Protein AF-F0ZVP1-F1 (afdb_monomer)

Mean predicted aligned error: 9.15 Å

Structure (mmCIF, N/CA/C/O backbone):
data_AF-F0ZVP1-F1
#
_entry.id   AF-F0ZVP1-F1
#
loop_
_atom_site.group_PDB
_atom_site.id
_atom_site.type_symbol
_atom_site.label_atom_id
_atom_site.label_alt_id
_atom_site.label_comp_id
_atom_site.label_asym_id
_atom_site.label_entity_id
_atom_site.label_seq_id
_atom_site.pdbx_PDB_ins_code
_atom_site.Cartn_x
_atom_site.Cartn_y
_atom_site.Cartn_z
_atom_site.occupancy
_atom_site.B_iso_or_equiv
_atom_site.auth_seq_id
_atom_site.auth_comp_id
_atom_site.auth_asym_id
_atom_site.auth_atom_id
_atom_site.pdbx_PDB_model_num
ATOM 1 N N . MET A 1 1 ? -14.075 21.958 1.447 1.00 49.91 1 MET A N 1
ATOM 2 C CA . MET A 1 1 ? -14.418 21.544 2.827 1.00 49.91 1 MET A CA 1
ATOM 3 C C . MET A 1 1 ? -13.101 21.283 3.551 1.00 49.91 1 MET A C 1
ATOM 5 O O . MET A 1 1 ? -12.535 20.220 3.387 1.00 49.91 1 MET A O 1
ATOM 9 N N . ALA A 1 2 ? -12.520 22.279 4.226 1.00 54.97 2 ALA A N 1
ATOM 10 C CA . ALA A 1 2 ? -11.204 22.100 4.849 1.00 54.97 2 ALA A CA 1
ATOM 11 C C . ALA A 1 2 ? -11.241 20.992 5.922 1.00 54.97 2 ALA A C 1
ATOM 13 O O . ALA A 1 2 ? -12.275 20.820 6.566 1.00 54.97 2 ALA A O 1
ATOM 14 N N . LEU A 1 3 ? -10.121 20.284 6.126 1.00 59.69 3 LEU A N 1
ATOM 15 C CA . LEU A 1 3 ? -9.869 19.422 7.292 1.00 59.69 3 LEU A CA 1
ATOM 16 C C . LEU A 1 3 ? -10.127 20.221 8.584 1.00 59.69 3 LEU A C 1
ATOM 18 O O . LEU A 1 3 ? -9.239 20.914 9.078 1.00 59.69 3 LEU A O 1
ATOM 22 N N . ASN A 1 4 ? -11.354 20.175 9.097 1.00 60.16 4 ASN A N 1
ATOM 23 C CA . ASN A 1 4 ? -11.757 20.721 10.388 1.00 60.16 4 ASN A CA 1
ATOM 24 C C . ASN A 1 4 ? -11.774 19.587 11.426 1.00 60.16 4 ASN A C 1
ATOM 26 O O . ASN A 1 4 ? -11.963 18.420 11.078 1.00 60.16 4 ASN A O 1
ATOM 30 N N . SER A 1 5 ? -11.537 19.909 12.704 1.00 57.34 5 SER A N 1
ATOM 31 C CA . SER A 1 5 ? -11.261 18.882 13.724 1.00 57.34 5 SER A CA 1
ATOM 32 C C . SER A 1 5 ? -12.403 17.875 13.901 1.00 57.34 5 SER A C 1
ATOM 34 O O . SER A 1 5 ? -12.143 16.694 14.111 1.00 57.34 5 SER A O 1
ATOM 36 N N . SER A 1 6 ? -13.659 18.295 13.718 1.00 59.84 6 SER A N 1
ATOM 37 C CA . SER A 1 6 ? -14.826 17.411 13.807 1.00 59.84 6 SER A CA 1
ATOM 38 C C . SER A 1 6 ? -14.842 16.320 12.731 1.00 59.84 6 SER A C 1
ATOM 40 O O . SER A 1 6 ? -15.170 15.178 13.040 1.00 59.84 6 SER A O 1
ATOM 42 N N . THR A 1 7 ? -14.436 16.632 11.497 1.00 65.25 7 THR A N 1
ATOM 43 C CA . THR A 1 7 ? -14.365 15.650 10.397 1.00 65.25 7 THR A CA 1
ATOM 44 C C . THR A 1 7 ? -13.166 14.715 10.555 1.00 65.25 7 THR A C 1
ATOM 46 O O . THR A 1 7 ? -13.212 13.571 10.117 1.00 65.25 7 THR A O 1
ATOM 49 N N . ILE A 1 8 ? -12.099 15.167 11.224 1.00 68.12 8 ILE A N 1
ATOM 50 C CA . ILE A 1 8 ? -10.906 14.350 11.475 1.00 68.12 8 ILE A CA 1
ATOM 51 C C . ILE A 1 8 ? -11.208 13.195 12.432 1.00 68.12 8 ILE A C 1
ATOM 53 O O . ILE A 1 8 ? -10.664 12.118 12.236 1.00 68.12 8 ILE A O 1
ATOM 57 N N . HIS A 1 9 ? -12.072 13.359 13.437 1.00 70.31 9 HIS A N 1
ATOM 58 C CA . HIS A 1 9 ? -12.307 12.300 14.429 1.00 70.31 9 HIS A CA 1
ATOM 59 C C . HIS A 1 9 ? -13.056 11.072 13.880 1.00 70.31 9 HIS A C 1
ATOM 61 O O . HIS A 1 9 ? -12.841 9.960 14.368 1.00 70.31 9 HIS A O 1
ATOM 67 N N . SER A 1 10 ? -13.904 11.243 12.863 1.00 78.25 10 SER A N 1
ATOM 68 C CA . SER A 1 10 ? -14.706 10.169 12.252 1.00 78.25 10 SER A CA 1
ATOM 69 C C . SER A 1 10 ? -14.197 9.706 10.882 1.00 78.25 10 SER A C 1
ATOM 71 O O . SER A 1 10 ? -14.858 8.907 10.222 1.00 78.25 10 SER A O 1
ATOM 73 N N . LEU A 1 11 ? -13.043 10.208 10.438 1.00 82.25 11 LEU A N 1
ATOM 74 C CA . LEU A 1 11 ? -12.462 9.870 9.142 1.00 82.25 11 LEU A CA 1
ATOM 75 C C . LEU A 1 11 ? -11.989 8.409 9.111 1.00 82.25 11 LEU A C 1
ATOM 77 O O . LEU A 1 11 ? -11.046 8.056 9.816 1.00 82.25 11 LEU A O 1
ATOM 81 N N . GLU A 1 12 ? -12.593 7.584 8.253 1.00 87.19 12 GLU A N 1
ATOM 82 C CA . GLU A 1 12 ? -12.237 6.164 8.121 1.00 87.19 12 GLU A CA 1
ATOM 83 C C . GLU A 1 12 ? -11.297 5.875 6.941 1.00 87.19 12 GLU A C 1
ATOM 85 O O . GLU A 1 12 ? -10.474 4.956 7.012 1.00 87.19 12 GLU A O 1
ATOM 90 N N . SER A 1 13 ? -11.393 6.661 5.865 1.00 87.88 13 SER A N 1
ATOM 91 C CA . SER A 1 13 ? -10.592 6.502 4.645 1.00 87.88 13 SER A CA 1
ATOM 92 C C . SER A 1 13 ? -10.107 7.855 4.137 1.00 87.88 13 SER A C 1
ATOM 94 O O . SER A 1 13 ? -10.874 8.818 4.083 1.00 87.88 13 SER A O 1
ATOM 96 N N . LEU A 1 14 ? -8.837 7.918 3.742 1.00 88.81 14 LEU A N 1
ATOM 97 C CA . LEU A 1 14 ? -8.219 9.087 3.131 1.00 88.81 14 LEU A CA 1
ATOM 98 C C . LEU A 1 14 ? -7.426 8.666 1.894 1.00 88.81 14 LEU A C 1
ATOM 100 O O . LEU A 1 14 ? -6.510 7.847 1.993 1.00 88.81 14 LEU A O 1
ATOM 104 N N . THR A 1 15 ? -7.751 9.250 0.743 1.00 89.19 15 THR A N 1
ATOM 105 C CA . THR A 1 15 ? -6.943 9.114 -0.476 1.00 89.19 15 THR A CA 1
ATOM 106 C C . THR A 1 15 ? -6.355 10.474 -0.834 1.00 89.19 15 THR A C 1
ATOM 108 O O . THR A 1 15 ? -7.081 11.464 -0.892 1.00 89.19 15 THR A O 1
ATOM 111 N N . VAL A 1 16 ? -5.056 10.530 -1.109 1.00 88.44 16 VAL A N 1
ATOM 112 C CA . VAL A 1 16 ? -4.358 11.723 -1.597 1.00 88.44 16 VAL A CA 1
ATOM 113 C C . VAL A 1 16 ? -3.834 11.425 -2.992 1.00 88.44 16 VAL A C 1
ATOM 115 O O . VAL A 1 16 ? -3.114 10.445 -3.184 1.00 88.44 16 VAL A O 1
ATOM 118 N N . ARG A 1 17 ? -4.223 12.248 -3.965 1.00 87.62 17 ARG A N 1
ATOM 119 C CA . ARG A 1 17 ? -3.767 12.156 -5.353 1.00 87.62 17 ARG A CA 1
ATOM 120 C C . ARG A 1 17 ? -2.920 13.369 -5.687 1.00 87.62 17 ARG A C 1
ATOM 122 O O . ARG A 1 17 ? -3.411 14.490 -5.606 1.00 87.62 17 ARG A O 1
ATOM 129 N N . PHE A 1 18 ? -1.671 13.131 -6.047 1.00 84.06 18 PHE A N 1
ATOM 130 C CA . PHE A 1 18 ? -0.711 14.167 -6.407 1.00 84.06 18 PHE A CA 1
ATOM 131 C C . PHE A 1 18 ? -0.754 14.432 -7.912 1.00 84.06 18 PHE A C 1
ATOM 133 O O . PHE A 1 18 ? -0.446 13.533 -8.695 1.00 84.06 18 PHE A O 1
ATOM 140 N N . GLY A 1 19 ? -1.180 15.633 -8.294 1.00 81.75 19 GLY A N 1
ATOM 141 C CA . GLY A 1 19 ? -1.174 16.128 -9.667 1.00 81.75 19 GLY A CA 1
ATOM 142 C C . GLY A 1 19 ? 0.097 16.907 -10.009 1.00 81.75 19 GLY A C 1
ATOM 143 O O . GLY A 1 19 ? 1.088 16.846 -9.277 1.00 81.75 19 GLY A O 1
ATOM 144 N N . TYR A 1 20 ? 0.069 17.621 -11.134 1.00 77.56 20 TYR A N 1
ATOM 145 C CA . TYR A 1 20 ? 1.207 18.412 -11.619 1.00 77.56 20 TYR A CA 1
ATOM 146 C C . TYR A 1 20 ? 1.412 19.720 -10.847 1.00 77.56 20 TYR A C 1
ATOM 148 O O . TYR A 1 20 ? 2.540 20.062 -10.497 1.00 77.56 20 TYR A O 1
ATOM 156 N N . ASP A 1 21 ? 0.332 20.443 -10.561 1.00 80.75 21 ASP A N 1
ATOM 157 C CA . ASP A 1 21 ? 0.336 21.754 -9.896 1.00 80.75 21 ASP A CA 1
ATOM 158 C C . ASP A 1 21 ? -0.412 21.752 -8.550 1.00 80.75 21 ASP A C 1
ATOM 160 O O . ASP A 1 21 ? -0.271 22.674 -7.738 1.00 80.75 21 ASP A O 1
ATOM 164 N N . SER A 1 22 ? -1.173 20.692 -8.288 1.00 85.44 22 SER A N 1
ATOM 165 C CA . SER A 1 22 ? -2.025 20.551 -7.118 1.00 85.44 22 SER A CA 1
ATOM 166 C C . SER A 1 22 ? -2.002 19.126 -6.561 1.00 85.44 22 SER A C 1
ATOM 168 O O . SER A 1 22 ? -1.448 18.188 -7.139 1.00 85.44 22 SER A O 1
ATOM 170 N N . PHE A 1 23 ? -2.635 18.936 -5.410 1.00 86.25 23 PHE A N 1
ATOM 171 C CA . PHE A 1 23 ? -3.020 17.621 -4.931 1.00 86.25 23 PHE A CA 1
ATOM 172 C C . PHE A 1 23 ? -4.473 17.623 -4.464 1.00 86.25 23 PHE A C 1
ATOM 174 O O . PHE A 1 23 ? -4.985 18.589 -3.892 1.00 86.25 23 PHE A O 1
ATOM 181 N N . ARG A 1 24 ? -5.153 16.501 -4.696 1.00 87.75 24 ARG A N 1
ATOM 182 C CA . ARG A 1 24 ? -6.559 16.290 -4.350 1.00 87.75 24 ARG A CA 1
ATOM 183 C C . ARG A 1 24 ? -6.664 15.317 -3.190 1.00 87.75 24 ARG A C 1
ATOM 185 O O . ARG A 1 24 ? -6.063 14.244 -3.200 1.00 87.75 24 ARG A O 1
ATOM 192 N N . VAL A 1 25 ? -7.455 15.683 -2.192 1.00 87.38 25 VAL A N 1
ATOM 193 C CA . VAL A 1 25 ? -7.682 14.894 -0.981 1.00 87.38 25 VAL A CA 1
ATOM 194 C C . VAL A 1 25 ? -9.131 14.447 -0.946 1.00 87.38 25 VAL A C 1
ATOM 196 O O . VAL A 1 25 ? -10.035 15.280 -0.923 1.00 87.38 25 VAL A O 1
ATOM 199 N N . TYR A 1 26 ? -9.343 13.138 -0.908 1.00 86.94 26 TYR A N 1
ATOM 200 C CA . TYR A 1 26 ? -10.648 12.493 -0.899 1.00 86.94 26 TYR A CA 1
ATOM 201 C C . TYR A 1 26 ? -10.916 11.907 0.488 1.00 86.94 26 TYR A C 1
ATOM 203 O O . TYR A 1 26 ? -10.125 11.106 0.993 1.00 86.94 26 TYR A O 1
ATOM 211 N N . PHE A 1 27 ? -12.032 12.302 1.101 1.00 83.88 27 PHE A N 1
ATOM 212 C CA . PHE A 1 27 ? -12.429 11.874 2.446 1.00 83.88 27 PHE A CA 1
ATOM 213 C C . PHE A 1 27 ? -13.505 10.798 2.385 1.00 83.88 27 PHE A C 1
ATOM 215 O O . PHE A 1 27 ? -14.464 10.945 1.628 1.00 83.88 27 PHE A O 1
ATOM 222 N N . ASN A 1 28 ? -13.370 9.763 3.222 1.00 78.56 28 ASN A N 1
ATOM 223 C CA . ASN A 1 28 ? -14.255 8.593 3.239 1.00 78.56 28 ASN A CA 1
ATOM 224 C C . ASN A 1 28 ? -14.479 8.045 1.825 1.00 78.56 28 ASN A C 1
ATOM 226 O O . ASN A 1 28 ? -15.591 7.737 1.406 1.00 78.56 28 ASN A O 1
ATOM 230 N N . ASP A 1 29 ? -13.384 8.018 1.067 1.00 66.00 29 ASP A N 1
ATOM 231 C CA . ASP A 1 29 ? -13.363 7.505 -0.286 1.00 66.00 29 ASP A CA 1
ATOM 232 C C . ASP A 1 29 ? -13.480 5.981 -0.220 1.00 66.00 29 ASP A C 1
ATOM 234 O O . ASP A 1 29 ? -12.511 5.277 0.092 1.00 66.00 29 ASP A O 1
ATOM 238 N N . ASP A 1 30 ? -14.704 5.517 -0.467 1.00 54.66 30 ASP A N 1
ATOM 239 C CA . ASP A 1 30 ? -15.107 4.118 -0.594 1.00 54.66 30 ASP A CA 1
ATOM 240 C C . ASP A 1 30 ? -14.904 3.604 -2.028 1.00 54.66 30 ASP A C 1
ATOM 242 O O . ASP A 1 30 ? -15.623 2.704 -2.457 1.00 54.66 30 ASP A O 1
ATOM 246 N N . SER A 1 31 ? -13.949 4.138 -2.804 1.00 53.16 31 SER A N 1
ATOM 247 C CA . SER A 1 31 ? -13.642 3.681 -4.178 1.00 53.16 31 SER A CA 1
ATOM 248 C C . SER A 1 31 ? -13.131 2.226 -4.296 1.00 53.16 31 SER A C 1
ATOM 250 O O . SER A 1 31 ? -12.499 1.866 -5.277 1.00 53.16 31 SER A O 1
ATOM 252 N N . ASN A 1 32 ? -13.484 1.370 -3.333 1.00 43.97 32 ASN A N 1
ATOM 253 C CA . ASN A 1 32 ? -13.597 -0.083 -3.438 1.00 43.97 32 ASN A CA 1
ATOM 254 C C . ASN A 1 32 ? -15.082 -0.534 -3.388 1.00 43.97 32 ASN A C 1
ATOM 256 O O . ASN A 1 32 ? -15.426 -1.459 -2.647 1.00 43.97 32 ASN A O 1
ATOM 260 N N . ARG A 1 33 ? -15.997 0.101 -4.137 1.00 37.38 33 ARG A N 1
ATOM 261 C CA . ARG A 1 33 ? -17.320 -0.501 -4.386 1.00 37.38 33 ARG A CA 1
ATOM 262 C C . ARG A 1 33 ? -17.141 -1.646 -5.388 1.00 37.38 33 ARG A C 1
ATOM 264 O O . ARG A 1 33 ? -17.089 -1.382 -6.571 1.00 37.38 33 ARG A O 1
ATOM 271 N N . ASN A 1 34 ? -17.051 -2.873 -4.866 1.00 34.44 34 ASN A N 1
ATOM 272 C CA . ASN A 1 34 ? -17.235 -4.172 -5.531 1.00 34.44 34 ASN A CA 1
ATOM 273 C C . ASN A 1 34 ? -16.783 -4.286 -7.003 1.00 34.44 34 ASN A C 1
ATOM 275 O O . ASN A 1 34 ? -17.481 -3.845 -7.910 1.00 34.44 34 ASN A O 1
ATOM 279 N N . ASP A 1 35 ? -15.709 -5.049 -7.212 1.00 42.66 35 ASP A N 1
ATOM 280 C CA . ASP A 1 35 ? -15.062 -5.404 -8.488 1.00 42.66 35 ASP A CA 1
ATOM 281 C C . ASP A 1 35 ? -15.929 -6.221 -9.492 1.00 42.66 35 ASP A C 1
ATOM 283 O O . ASP A 1 35 ? -15.395 -7.036 -10.234 1.00 42.66 35 ASP A O 1
ATOM 287 N N . ASN A 1 36 ? -17.258 -6.050 -9.539 1.00 34.22 36 ASN A N 1
ATOM 288 C CA . ASN A 1 36 ? -18.151 -6.803 -10.439 1.00 34.22 36 ASN A CA 1
ATOM 289 C C . ASN A 1 36 ? -19.172 -5.958 -11.235 1.00 34.22 36 ASN A C 1
ATOM 291 O O . ASN A 1 36 ? -19.927 -6.542 -12.009 1.00 34.22 36 ASN A O 1
ATOM 295 N N . GLU A 1 37 ? -19.223 -4.624 -11.107 1.00 32.12 37 GLU A N 1
ATOM 296 C CA . GLU A 1 37 ? -20.219 -3.800 -11.837 1.00 32.12 37 GLU A CA 1
ATOM 297 C C . GLU A 1 37 ? -19.662 -2.556 -12.562 1.00 32.12 37 GLU A C 1
ATOM 299 O O . GLU A 1 37 ? -20.420 -1.657 -12.923 1.00 32.12 37 GLU A O 1
ATOM 304 N N . ASP A 1 38 ? -18.367 -2.502 -12.880 1.00 37.25 38 ASP A N 1
ATOM 305 C CA . ASP A 1 38 ? -17.787 -1.371 -13.623 1.00 37.25 38 ASP A CA 1
ATOM 306 C C . ASP A 1 38 ? -17.760 -1.605 -15.145 1.00 37.25 38 ASP A C 1
ATOM 308 O O . ASP A 1 38 ? -16.718 -1.700 -15.789 1.00 37.25 38 ASP A O 1
ATOM 312 N N . HIS A 1 39 ? -18.952 -1.629 -15.749 1.00 35.72 39 HIS A N 1
ATOM 313 C CA . HIS A 1 39 ? -19.139 -1.350 -17.183 1.00 35.72 39 HIS A CA 1
ATOM 314 C C . HIS A 1 39 ? -19.780 0.020 -17.449 1.00 35.72 39 HIS A C 1
ATOM 316 O O . HIS A 1 39 ? -20.316 0.264 -18.529 1.00 35.72 39 HIS A O 1
ATOM 322 N N . GLN A 1 40 ? -19.693 0.956 -16.501 1.00 30.28 40 GLN A N 1
ATOM 323 C CA . GLN A 1 40 ? -20.050 2.356 -16.742 1.00 30.28 40 GLN A CA 1
ATOM 324 C C . GLN A 1 40 ? -18.992 3.297 -16.171 1.00 30.28 40 GLN A C 1
ATOM 326 O O . GLN A 1 40 ? -19.190 3.984 -15.168 1.00 30.28 40 GLN A O 1
ATOM 331 N N . LEU A 1 41 ? -17.872 3.372 -16.887 1.00 36.41 41 LEU A N 1
ATOM 332 C CA . LEU A 1 41 ? -16.872 4.429 -16.782 1.00 36.41 41 LEU A CA 1
ATOM 333 C C . LEU A 1 41 ? -17.484 5.768 -17.244 1.00 36.41 41 LEU A C 1
ATOM 335 O O . LEU A 1 41 ? -17.116 6.270 -18.294 1.00 36.41 41 LEU A O 1
ATOM 339 N N . ASN A 1 42 ? -18.507 6.286 -16.550 1.00 31.44 42 ASN A N 1
ATOM 340 C CA . ASN A 1 42 ? -19.063 7.628 -16.784 1.00 31.44 42 ASN A CA 1
ATOM 341 C C . ASN A 1 42 ? -19.966 8.192 -15.667 1.00 31.44 42 ASN A C 1
ATOM 343 O O . ASN A 1 42 ? -20.489 9.289 -15.838 1.00 31.44 42 ASN A O 1
ATOM 347 N N . GLN A 1 43 ? -20.157 7.529 -14.515 1.00 34.31 43 GLN A N 1
ATOM 348 C CA . GLN A 1 43 ? -20.951 8.113 -13.411 1.00 34.31 43 GLN A CA 1
ATOM 349 C C . GLN A 1 43 ? -20.402 7.828 -12.002 1.00 34.31 43 GLN A C 1
ATOM 351 O O . GLN A 1 43 ? -21.160 7.562 -11.065 1.00 34.31 43 GLN A O 1
ATOM 356 N N . LEU A 1 44 ? -19.086 7.956 -11.801 1.00 40.75 44 LEU A N 1
ATOM 357 C CA . LEU A 1 44 ? -18.557 8.144 -10.446 1.00 40.75 44 LEU A CA 1
ATOM 358 C C . LEU A 1 44 ? -19.152 9.444 -9.883 1.00 40.75 44 LEU A C 1
ATOM 360 O O . LEU A 1 44 ? -18.769 10.541 -10.290 1.00 40.75 44 LEU A O 1
ATOM 364 N N . LYS A 1 45 ? -20.121 9.321 -8.960 1.00 41.09 45 LYS A N 1
ATOM 365 C CA . LYS A 1 45 ? -20.584 10.438 -8.119 1.00 41.09 45 LYS A CA 1
ATOM 366 C C . LYS A 1 45 ? -19.345 11.203 -7.649 1.00 41.09 45 LYS A C 1
ATOM 368 O O . LYS A 1 45 ? -18.428 10.537 -7.168 1.00 41.09 45 LYS A O 1
ATOM 373 N N . PRO A 1 46 ? -19.302 12.545 -7.753 1.00 43.84 46 PRO A N 1
ATOM 374 C CA . PRO A 1 46 ? -18.118 13.299 -7.380 1.00 43.84 46 PRO A CA 1
ATOM 375 C C . PRO A 1 46 ? -17.833 13.013 -5.910 1.00 43.84 46 PRO A C 1
ATOM 377 O O . PRO A 1 46 ? -18.558 13.461 -5.015 1.00 43.84 46 PRO A O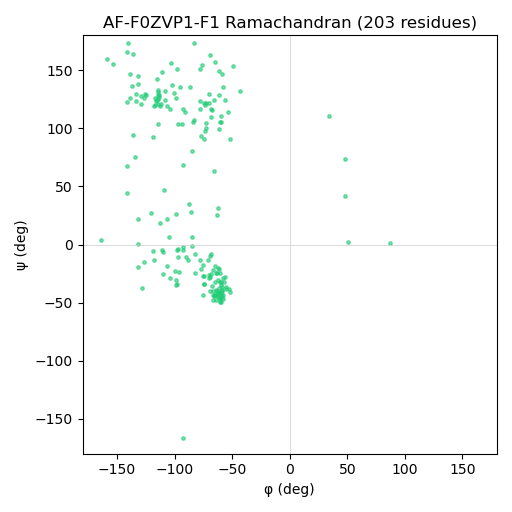 1
ATOM 380 N N . SER A 1 47 ? -16.809 12.203 -5.658 1.00 55.31 47 SER A N 1
ATOM 381 C CA . SER A 1 47 ? -16.258 12.047 -4.328 1.00 55.31 47 SER A CA 1
ATOM 382 C C . SER A 1 47 ? -15.881 13.456 -3.884 1.00 55.31 47 SER A C 1
ATOM 384 O O . SER A 1 47 ? -15.222 14.188 -4.620 1.00 55.31 47 SER A O 1
ATOM 386 N N . LYS A 1 48 ? -16.404 13.904 -2.734 1.00 72.69 48 LYS A N 1
ATOM 387 C CA . LYS A 1 48 ? -16.106 15.244 -2.218 1.00 72.69 48 LYS A CA 1
ATOM 388 C C . LYS A 1 48 ? -14.605 15.309 -1.963 1.00 72.69 48 LYS A C 1
ATOM 390 O O . LYS A 1 48 ? -14.136 14.810 -0.940 1.00 72.69 48 LYS A O 1
ATOM 395 N N . TYR A 1 49 ? -13.871 15.904 -2.893 1.00 78.50 49 TYR A N 1
ATOM 396 C CA . TYR A 1 49 ? -12.452 16.151 -2.739 1.00 78.50 49 TYR A CA 1
ATOM 397 C C . TYR A 1 49 ? -12.197 17.614 -2.413 1.00 78.50 49 TYR A C 1
ATOM 399 O O . TYR A 1 49 ? -13.017 18.498 -2.670 1.00 78.50 49 TYR A O 1
ATOM 407 N N . CYS A 1 50 ? -11.059 17.854 -1.782 1.00 83.62 50 CYS A N 1
ATOM 408 C CA . CYS A 1 50 ? -10.495 19.184 -1.651 1.00 83.62 50 CYS A CA 1
ATOM 409 C C . CYS A 1 50 ? -9.210 19.231 -2.453 1.00 83.62 50 CYS A C 1
ATOM 411 O O . CYS A 1 50 ? -8.365 18.349 -2.317 1.00 83.62 50 CYS A O 1
ATOM 413 N N . GLU A 1 51 ? -9.103 20.239 -3.301 1.00 86.62 51 GLU A N 1
ATOM 414 C CA . GLU A 1 51 ? -7.911 20.513 -4.084 1.00 86.62 51 GLU A CA 1
ATOM 415 C C . GLU A 1 51 ? -7.065 21.546 -3.352 1.00 86.62 51 GLU A C 1
ATOM 417 O O . GLU A 1 51 ? -7.585 22.514 -2.789 1.00 86.62 51 GLU A O 1
ATOM 422 N N . TYR A 1 52 ? -5.768 21.285 -3.313 1.00 83.81 52 TYR A N 1
ATOM 423 C CA . TYR A 1 52 ? -4.780 22.082 -2.614 1.00 83.81 52 TYR A CA 1
ATOM 424 C C . TYR A 1 52 ? -3.615 22.344 -3.555 1.00 83.81 52 TYR A C 1
ATOM 426 O O . TYR A 1 52 ? -3.162 21.435 -4.243 1.00 83.81 52 TYR A O 1
ATOM 434 N N . ASP A 1 53 ? -3.094 23.564 -3.547 1.00 86.25 53 ASP A N 1
ATOM 435 C CA . ASP A 1 53 ? -1.802 23.844 -4.164 1.00 86.25 53 ASP A CA 1
ATOM 436 C C . ASP A 1 53 ? -0.656 23.196 -3.361 1.00 86.25 53 ASP A C 1
ATOM 438 O O . ASP A 1 53 ? -0.790 22.862 -2.177 1.00 86.25 53 ASP A O 1
ATOM 442 N N . PHE A 1 54 ? 0.517 23.063 -3.978 1.00 82.69 54 PHE A N 1
ATOM 443 C CA . PHE A 1 54 ? 1.697 22.533 -3.291 1.00 82.69 54 PHE A CA 1
ATOM 444 C C . PHE A 1 54 ? 2.215 23.404 -2.141 1.00 82.69 54 PHE A C 1
ATOM 446 O O . PHE A 1 54 ? 2.904 22.887 -1.258 1.00 82.69 54 PHE A O 1
ATOM 453 N N . SER A 1 55 ? 1.849 24.688 -2.071 1.00 80.62 55 SER A N 1
ATOM 454 C CA . SER A 1 55 ? 2.198 25.534 -0.920 1.00 80.62 55 SER A CA 1
ATOM 455 C C . SER A 1 55 ? 1.555 25.015 0.377 1.00 80.62 55 SER A C 1
ATOM 457 O O . SER A 1 55 ? 2.092 25.206 1.470 1.00 80.62 55 SER A O 1
ATOM 459 N N . LYS A 1 56 ? 0.449 24.268 0.261 1.00 81.75 56 LYS A N 1
ATOM 460 C CA . LYS A 1 56 ? -0.240 23.596 1.369 1.00 81.75 56 LYS A CA 1
ATOM 461 C C . LYS A 1 56 ? 0.320 22.224 1.738 1.00 81.75 56 LYS A C 1
ATOM 463 O O . LYS A 1 56 ? -0.156 21.639 2.712 1.00 81.75 56 LYS A O 1
ATOM 468 N N . LEU A 1 57 ? 1.340 21.713 1.045 1.00 77.06 57 LEU A N 1
ATOM 469 C CA . LEU A 1 57 ? 1.864 20.364 1.281 1.00 77.06 57 LEU A CA 1
ATOM 470 C C . LEU A 1 57 ? 2.461 20.189 2.685 1.00 77.06 57 LEU A C 1
ATOM 472 O O . LEU A 1 57 ? 2.242 19.160 3.323 1.00 77.06 57 LEU A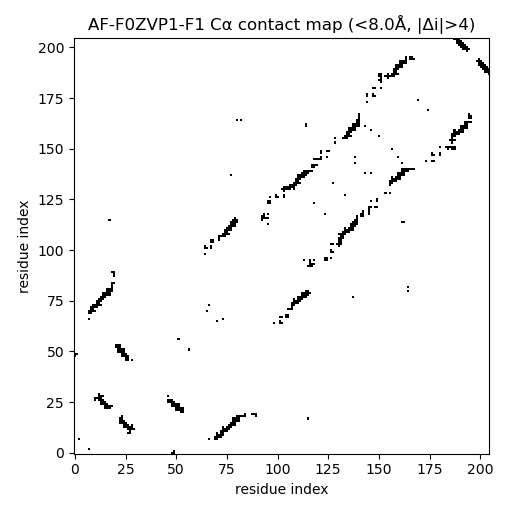 O 1
ATOM 476 N N . VAL A 1 58 ? 3.180 21.193 3.194 1.00 72.88 58 VAL A N 1
ATOM 477 C CA . VAL A 1 58 ? 3.764 21.148 4.547 1.00 72.88 58 VAL A CA 1
ATOM 478 C C . VAL A 1 58 ? 2.661 21.142 5.606 1.00 72.88 58 VAL A C 1
ATOM 480 O O . VAL A 1 58 ? 2.660 20.293 6.496 1.00 72.88 58 VAL A O 1
ATOM 483 N N . GLU A 1 59 ? 1.680 22.041 5.473 1.00 78.50 59 GLU A N 1
ATOM 484 C CA . GLU A 1 59 ? 0.514 22.108 6.363 1.00 78.50 59 GLU A CA 1
ATOM 485 C C . GLU A 1 59 ? -0.255 20.779 6.360 1.00 78.50 59 GLU A C 1
ATOM 487 O O . GLU A 1 59 ? -0.640 20.261 7.409 1.00 78.50 59 GLU A O 1
ATOM 492 N N . PHE A 1 60 ? -0.450 20.202 5.175 1.00 79.81 60 PHE A N 1
ATOM 493 C CA . PHE A 1 60 ? -1.125 18.926 5.007 1.00 79.81 60 PHE A CA 1
ATOM 494 C C . PHE A 1 60 ? -0.330 17.771 5.618 1.00 79.81 60 PHE A C 1
ATOM 496 O O . PHE A 1 60 ? -0.904 16.961 6.341 1.00 79.81 60 PHE A O 1
ATOM 503 N N . SER A 1 61 ? 0.987 17.732 5.411 1.00 72.50 61 SER A N 1
ATOM 504 C CA . SER A 1 61 ? 1.866 16.707 5.981 1.00 72.50 61 SER A CA 1
ATOM 505 C C . SER A 1 61 ? 1.768 16.690 7.503 1.00 72.50 61 SER A C 1
ATOM 507 O O . SER A 1 61 ? 1.514 15.637 8.071 1.00 72.50 61 SER A O 1
ATOM 509 N N . ILE A 1 62 ? 1.835 17.856 8.156 1.00 73.25 62 ILE A N 1
ATOM 510 C CA . ILE A 1 62 ? 1.667 17.985 9.615 1.00 73.25 62 ILE A CA 1
ATOM 511 C C . ILE A 1 62 ? 0.292 17.461 10.069 1.00 73.25 62 ILE A C 1
ATOM 513 O O . ILE A 1 62 ? 0.176 16.784 11.097 1.00 73.25 62 ILE A O 1
ATOM 517 N N . LYS A 1 63 ? -0.768 17.736 9.298 1.00 79.12 63 LYS A N 1
ATOM 518 C CA . LYS A 1 63 ? -2.109 17.211 9.597 1.00 79.12 63 LYS A CA 1
ATOM 519 C C . LYS A 1 63 ? -2.152 15.690 9.476 1.00 79.12 63 LYS A C 1
ATOM 521 O O . LYS A 1 63 ? -2.679 15.054 10.379 1.00 79.12 63 LYS A O 1
ATOM 526 N N . ILE A 1 64 ? -1.552 15.105 8.439 1.00 76.44 64 ILE A N 1
ATOM 527 C CA . ILE A 1 64 ? -1.430 13.646 8.296 1.00 76.44 64 ILE A CA 1
ATOM 528 C C . ILE A 1 64 ? -0.647 13.043 9.463 1.00 76.44 64 ILE A C 1
ATOM 530 O O . ILE A 1 64 ? -1.101 12.067 10.054 1.00 76.44 64 ILE A O 1
ATOM 534 N N . SER A 1 65 ? 0.480 13.645 9.848 1.00 68.50 65 SER A N 1
ATOM 535 C CA . SER A 1 65 ? 1.299 13.169 10.967 1.00 68.50 65 SER A CA 1
ATOM 536 C C . SER A 1 65 ? 0.533 13.154 12.287 1.00 68.50 65 SER A C 1
ATOM 538 O O . SER A 1 65 ? 0.750 12.275 13.112 1.00 68.50 65 SER A O 1
ATOM 540 N N . SER A 1 66 ? -0.373 14.113 12.492 1.00 73.88 66 SER A N 1
ATOM 541 C CA . SER A 1 66 ? -1.217 14.165 13.691 1.00 73.88 66 SER A CA 1
ATOM 542 C C . SER A 1 66 ? -2.458 13.266 13.614 1.00 73.88 66 SER A C 1
ATOM 544 O O . SER A 1 66 ? -3.115 13.052 14.633 1.00 73.88 66 SER A O 1
ATOM 546 N N . LEU A 1 67 ? -2.768 12.658 12.458 1.00 73.31 67 LEU A N 1
ATOM 547 C CA . LEU A 1 67 ? -3.856 11.677 12.375 1.00 73.31 67 LEU A CA 1
ATOM 548 C C . LEU A 1 67 ? -3.589 10.470 13.270 1.00 73.31 67 LEU A C 1
ATOM 550 O O . LEU A 1 67 ? -4.522 9.982 13.892 1.00 73.31 67 LEU A O 1
ATOM 554 N N . SER A 1 68 ? -2.343 10.007 13.390 1.00 66.19 68 SER A N 1
ATOM 555 C CA . SER A 1 68 ? -2.029 8.849 14.236 1.00 66.19 68 SER A CA 1
ATOM 556 C C . SER A 1 68 ? -2.298 9.090 15.725 1.00 66.19 68 SER A C 1
ATOM 558 O O . SER A 1 68 ? -2.555 8.134 16.452 1.00 66.19 68 SER A O 1
ATOM 560 N N . THR A 1 69 ? -2.289 10.347 16.181 1.00 70.94 69 THR A N 1
ATOM 561 C CA . THR A 1 69 ? -2.518 10.706 17.588 1.00 70.94 69 THR A CA 1
ATOM 562 C C . THR A 1 69 ? -3.957 11.138 17.870 1.00 70.94 69 THR A C 1
ATOM 564 O O . THR A 1 69 ? -4.481 10.863 18.950 1.00 70.94 69 THR A O 1
ATOM 567 N N . ILE A 1 70 ? -4.614 11.797 16.912 1.00 74.56 70 ILE A N 1
ATOM 568 C CA . ILE A 1 70 ? -5.940 12.412 17.100 1.00 74.56 70 ILE A CA 1
ATOM 569 C C . ILE A 1 70 ? -7.066 11.526 16.553 1.00 74.56 70 ILE A C 1
ATOM 571 O O . ILE A 1 70 ? -8.171 11.497 17.107 1.00 74.56 70 ILE A O 1
ATOM 575 N N . ASN A 1 71 ? -6.807 10.807 15.463 1.00 76.12 71 ASN A N 1
ATOM 576 C CA . ASN A 1 71 ? -7.791 9.972 14.798 1.00 76.12 71 ASN A CA 1
ATOM 577 C C . ASN A 1 71 ? -7.613 8.503 15.230 1.00 76.12 71 ASN A C 1
ATOM 579 O O . ASN A 1 71 ? -6.546 7.909 15.110 1.00 76.12 71 ASN A O 1
ATOM 583 N N . LYS A 1 72 ? -8.711 7.916 15.719 1.00 80.31 72 LYS A N 1
ATOM 584 C CA . LYS A 1 72 ? -8.800 6.507 16.140 1.00 80.31 72 LYS A CA 1
ATOM 585 C C . LYS A 1 72 ? -9.725 5.686 15.236 1.00 80.31 72 LYS A C 1
ATOM 587 O O . LYS A 1 72 ? -10.247 4.661 15.662 1.00 80.31 72 LYS A O 1
ATOM 592 N N . SER A 1 73 ? -10.021 6.177 14.038 1.00 85.38 73 SER A N 1
ATOM 593 C CA . SER A 1 73 ? -11.020 5.608 13.123 1.00 85.38 73 SER A CA 1
ATOM 594 C C . SER A 1 73 ? -10.471 5.332 11.721 1.00 85.38 73 SER A C 1
ATOM 596 O O . SER A 1 73 ? -11.076 4.555 10.985 1.00 85.38 73 SER A O 1
ATOM 598 N N . LEU A 1 74 ? -9.310 5.890 11.371 1.00 86.81 74 LEU A N 1
ATOM 599 C CA . LEU A 1 74 ? -8.667 5.789 10.070 1.00 86.81 74 LEU A CA 1
ATOM 600 C C . LEU A 1 74 ? -8.202 4.356 9.862 1.00 86.81 74 LEU A C 1
ATOM 602 O O . LEU A 1 74 ? -7.258 3.880 10.494 1.00 86.81 74 LEU A O 1
ATOM 606 N N . LYS A 1 75 ? -8.882 3.672 8.950 1.00 91.50 75 LYS A N 1
ATOM 607 C CA . LYS A 1 75 ? -8.598 2.296 8.540 1.00 91.50 75 LYS A CA 1
ATOM 608 C C . LYS A 1 75 ? -7.809 2.258 7.239 1.00 91.50 75 LYS A C 1
ATOM 610 O O . LYS A 1 75 ? -7.140 1.256 6.973 1.00 91.50 75 LYS A O 1
ATOM 615 N N . ARG A 1 76 ? -7.881 3.319 6.429 1.00 92.12 76 ARG A N 1
ATOM 616 C CA . ARG A 1 76 ? -7.277 3.378 5.096 1.00 92.12 76 ARG A CA 1
ATOM 617 C C . ARG A 1 76 ? -6.628 4.730 4.823 1.00 92.12 76 ARG A C 1
ATOM 619 O O . ARG A 1 76 ? -7.294 5.757 4.880 1.00 92.12 76 ARG A O 1
ATOM 626 N N . LEU A 1 77 ? -5.353 4.704 4.449 1.00 91.56 77 LEU A N 1
ATOM 627 C CA . LEU A 1 77 ? -4.613 5.856 3.939 1.00 91.56 77 LEU A CA 1
ATOM 628 C C . LEU A 1 77 ? -3.941 5.454 2.633 1.00 91.56 77 LEU A C 1
ATOM 630 O O . LEU A 1 77 ? -3.141 4.527 2.633 1.00 91.56 77 LEU A O 1
ATOM 634 N N . VAL A 1 78 ? -4.243 6.125 1.528 1.00 90.81 78 VAL A N 1
ATOM 635 C CA . VAL A 1 78 ? -3.605 5.8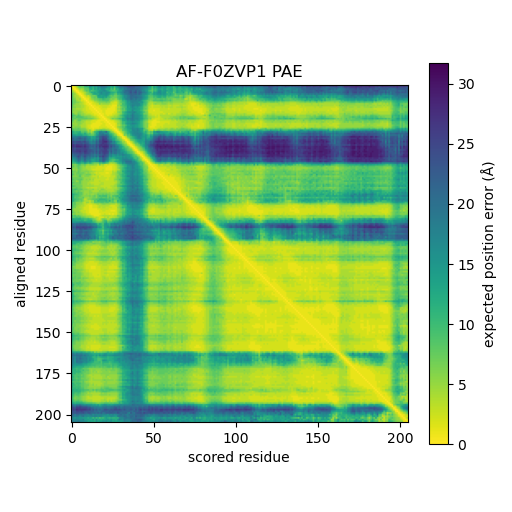38 0.239 1.00 90.81 78 VAL A CA 1
ATOM 636 C C . VAL A 1 78 ? -3.075 7.112 -0.386 1.00 90.81 78 VAL A C 1
ATOM 638 O O . VAL A 1 78 ? -3.810 8.082 -0.538 1.00 90.81 78 VAL A O 1
ATOM 641 N N . ILE A 1 79 ? -1.800 7.091 -0.760 1.00 89.00 79 ILE A N 1
ATOM 642 C CA . ILE A 1 79 ? -1.118 8.192 -1.424 1.00 89.00 79 ILE A CA 1
ATOM 643 C C . ILE A 1 79 ? -0.660 7.715 -2.798 1.00 89.00 79 ILE A C 1
ATOM 645 O O . ILE A 1 79 ? 0.116 6.763 -2.894 1.00 89.00 79 ILE A O 1
ATOM 649 N N . ARG A 1 80 ? -1.159 8.359 -3.855 1.00 85.81 80 ARG A N 1
ATOM 650 C CA . ARG A 1 80 ? -0.937 7.947 -5.248 1.00 85.81 80 ARG A CA 1
ATOM 651 C C . ARG A 1 80 ? -0.747 9.132 -6.184 1.00 85.81 80 ARG A C 1
ATOM 653 O O . ARG A 1 80 ? -1.069 10.267 -5.819 1.00 85.81 80 ARG A O 1
ATOM 660 N N . LYS A 1 81 ? -0.262 8.871 -7.395 1.00 77.75 81 LYS A N 1
ATOM 661 C CA . LYS A 1 81 ? -0.186 9.890 -8.439 1.00 77.75 81 LYS A CA 1
ATOM 662 C C . LYS A 1 81 ? -1.565 10.105 -9.080 1.00 77.75 81 LYS A C 1
ATOM 664 O O . LYS A 1 81 ? -2.418 9.215 -9.089 1.00 77.75 81 LYS A O 1
ATOM 669 N N . CYS A 1 82 ? -1.821 11.311 -9.576 1.00 72.19 82 CYS A N 1
ATOM 670 C CA . CYS A 1 82 ? -2.950 11.593 -10.453 1.00 72.19 82 CYS A CA 1
ATOM 671 C C . CYS A 1 82 ? -2.605 11.112 -11.869 1.00 72.19 82 CYS A C 1
ATOM 673 O O . CYS A 1 82 ? -1.583 11.515 -12.422 1.00 72.19 82 CYS A O 1
ATOM 675 N N . LEU A 1 83 ? -3.440 10.241 -12.440 1.00 63.50 83 LEU A N 1
ATOM 676 C CA . LEU A 1 83 ? -3.239 9.695 -13.789 1.00 63.50 83 LEU A CA 1
ATOM 677 C C . LEU A 1 83 ? -3.615 10.688 -14.897 1.00 63.50 83 LEU A C 1
ATOM 679 O O . LEU A 1 83 ? -3.132 10.554 -16.016 1.00 63.50 83 LEU A O 1
ATOM 683 N N . ASP A 1 84 ? -4.448 11.679 -14.574 1.00 61.28 84 ASP A N 1
ATOM 684 C CA . ASP A 1 84 ? -5.004 12.624 -15.549 1.00 61.28 84 ASP A CA 1
ATOM 685 C C . ASP A 1 84 ? -4.004 13.721 -15.962 1.00 61.28 84 ASP A C 1
ATOM 687 O O . ASP A 1 84 ? -4.219 14.409 -16.958 1.00 61.28 84 ASP A O 1
ATOM 691 N N . ASP A 1 85 ? -2.894 13.874 -15.229 1.00 55.81 85 ASP A N 1
ATOM 692 C CA . ASP A 1 85 ? -1.912 14.927 -15.485 1.00 55.81 85 ASP A CA 1
ATOM 693 C C . ASP A 1 85 ? -0.750 14.395 -16.332 1.00 55.81 85 ASP A C 1
ATOM 695 O O . ASP A 1 85 ? 0.153 13.687 -15.869 1.00 55.81 85 ASP A O 1
ATOM 699 N N . HIS A 1 86 ? -0.779 14.750 -17.616 1.00 47.78 86 HIS A N 1
ATOM 700 C CA . HIS A 1 86 ? 0.297 14.471 -18.554 1.00 47.78 86 HIS A CA 1
ATOM 701 C C . HIS A 1 86 ? 1.614 15.152 -18.136 1.00 47.78 86 HIS A C 1
ATOM 703 O O . HIS A 1 86 ? 1.674 16.361 -17.948 1.00 47.78 86 HIS A O 1
ATOM 709 N N . ILE A 1 87 ? 2.678 14.342 -18.084 1.00 52.75 87 ILE A N 1
ATOM 710 C CA . ILE A 1 87 ? 4.086 14.698 -18.339 1.00 52.75 87 ILE A CA 1
ATOM 711 C C . ILE A 1 87 ? 4.569 15.960 -17.605 1.00 52.75 87 ILE A C 1
ATOM 713 O O . ILE A 1 87 ? 4.844 17.001 -18.193 1.00 52.75 87 ILE A O 1
ATOM 717 N N . GLY A 1 88 ? 4.771 15.816 -16.301 1.00 52.44 88 GLY A N 1
ATOM 718 C CA . GLY A 1 88 ? 5.638 16.690 -15.527 1.00 52.44 88 GLY A CA 1
ATOM 719 C C . GLY A 1 88 ? 6.456 15.876 -14.536 1.00 52.44 88 GLY A C 1
ATOM 720 O O . GLY A 1 88 ? 5.988 14.839 -14.049 1.00 52.44 88 GLY A O 1
ATOM 721 N N . GLU A 1 89 ? 7.688 16.309 -14.265 1.00 54.09 89 GLU A N 1
ATOM 722 C CA . GLU A 1 89 ? 8.479 15.760 -13.165 1.00 54.09 89 GLU A CA 1
ATOM 723 C C . GLU A 1 89 ? 7.702 15.988 -11.866 1.00 54.09 89 GLU A C 1
ATOM 725 O O . GLU A 1 89 ? 7.493 17.119 -11.431 1.00 54.09 89 GLU A O 1
ATOM 730 N N . SER A 1 90 ? 7.206 14.896 -11.282 1.00 55.50 90 SER A N 1
ATOM 731 C CA . SER A 1 90 ? 6.617 14.922 -9.946 1.00 55.50 90 SER A CA 1
ATOM 732 C C . SER A 1 90 ? 7.679 15.432 -8.964 1.00 55.50 90 SER A C 1
ATOM 734 O O . SER A 1 90 ? 8.859 15.124 -9.164 1.00 55.50 90 SER A O 1
ATOM 736 N N . PRO A 1 91 ? 7.306 16.165 -7.898 1.00 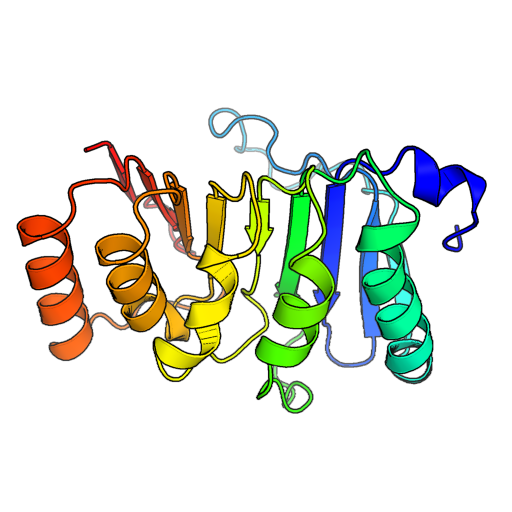56.41 91 PRO A N 1
ATOM 737 C CA . PRO A 1 91 ? 8.247 16.513 -6.832 1.00 56.41 91 PRO A CA 1
ATOM 738 C C . PRO A 1 91 ? 9.024 15.274 -6.345 1.00 56.41 91 PRO A C 1
ATOM 740 O O . PRO A 1 91 ? 8.549 14.152 -6.489 1.00 56.41 91 PRO A O 1
ATOM 743 N N . SER A 1 92 ? 10.238 15.459 -5.812 1.00 55.59 92 SER A N 1
ATOM 744 C CA . SER A 1 92 ? 11.091 14.360 -5.319 1.00 55.59 92 SER A CA 1
ATOM 745 C C . SER A 1 92 ? 10.327 13.494 -4.303 1.00 55.59 92 SER A C 1
ATOM 747 O O . SER A 1 92 ? 9.973 13.942 -3.211 1.00 55.59 92 SER A O 1
ATOM 749 N N . ASN A 1 93 ? 10.080 12.237 -4.681 1.00 62.56 93 ASN A N 1
ATOM 750 C CA . ASN A 1 93 ? 9.272 11.260 -3.941 1.00 62.56 93 ASN A CA 1
ATOM 751 C C . ASN A 1 93 ? 10.137 10.296 -3.111 1.00 62.56 93 ASN A C 1
ATOM 753 O O . ASN A 1 93 ? 9.736 9.167 -2.834 1.00 62.56 93 ASN A O 1
ATOM 757 N N . ASP A 1 94 ? 11.336 10.727 -2.714 1.00 62.03 94 ASP A N 1
ATOM 758 C CA . ASP A 1 94 ? 12.432 9.825 -2.329 1.00 62.03 94 ASP A CA 1
ATOM 759 C C . ASP A 1 94 ? 12.411 9.354 -0.857 1.00 62.03 94 ASP A C 1
ATOM 761 O O . ASP A 1 94 ? 13.390 8.773 -0.388 1.00 62.03 94 ASP A O 1
ATOM 765 N N . ARG A 1 95 ? 11.370 9.654 -0.060 1.00 70.50 95 ARG A N 1
ATOM 766 C CA . ARG A 1 95 ? 11.391 9.385 1.400 1.00 70.50 95 ARG A CA 1
ATOM 767 C C . ARG A 1 95 ? 10.057 8.893 1.984 1.00 70.50 95 ARG A C 1
ATOM 769 O O . ARG A 1 95 ? 9.479 9.577 2.834 1.00 70.50 95 ARG A O 1
ATOM 776 N N . PRO A 1 96 ? 9.601 7.677 1.635 1.00 82.62 96 PRO A N 1
ATOM 777 C CA . PRO A 1 96 ? 8.434 7.039 2.266 1.00 82.62 96 PRO A CA 1
ATOM 778 C C . PRO A 1 96 ? 8.596 6.880 3.790 1.00 82.62 96 PRO A C 1
ATOM 780 O O . PRO A 1 96 ? 7.616 6.912 4.535 1.00 82.62 96 PRO A O 1
ATOM 783 N N . GLY A 1 97 ? 9.838 6.752 4.275 1.00 81.38 97 GLY A N 1
ATOM 784 C CA . GLY A 1 97 ? 10.143 6.483 5.679 1.00 81.38 97 GLY A CA 1
ATOM 785 C C . GLY A 1 97 ? 9.633 7.551 6.648 1.00 81.38 97 GLY A C 1
ATOM 786 O O . GLY A 1 97 ? 9.237 7.213 7.759 1.00 81.38 97 GLY A O 1
ATOM 787 N N . LEU A 1 98 ? 9.577 8.830 6.255 1.00 80.56 98 LEU A N 1
ATOM 788 C CA . LEU A 1 98 ? 9.031 9.878 7.132 1.00 80.56 98 LEU A CA 1
ATOM 789 C C . LEU A 1 98 ? 7.539 9.665 7.400 1.00 80.56 98 LEU A C 1
ATOM 791 O O . LEU A 1 98 ? 7.108 9.756 8.546 1.00 80.56 98 LEU A O 1
ATOM 795 N N . LEU A 1 99 ? 6.773 9.329 6.360 1.00 84.25 99 LEU A N 1
ATOM 796 C CA . LEU A 1 99 ? 5.359 9.006 6.503 1.00 84.25 99 LEU A CA 1
ATOM 797 C C . LEU A 1 99 ? 5.177 7.741 7.345 1.00 84.25 99 LEU A C 1
ATOM 799 O O . LEU A 1 99 ? 4.388 7.742 8.284 1.00 84.25 99 LEU A O 1
ATOM 803 N N . ILE A 1 100 ? 5.924 6.675 7.040 1.00 87.69 100 ILE A N 1
ATOM 804 C CA . ILE A 1 100 ? 5.806 5.396 7.754 1.00 87.69 100 ILE A CA 1
ATOM 805 C C . ILE A 1 100 ? 6.094 5.583 9.250 1.00 87.69 100 ILE A C 1
ATOM 807 O O . ILE A 1 100 ? 5.304 5.131 10.077 1.00 87.69 100 ILE A O 1
ATOM 811 N N . ASN A 1 101 ? 7.150 6.327 9.601 1.00 85.25 101 ASN A N 1
ATOM 812 C CA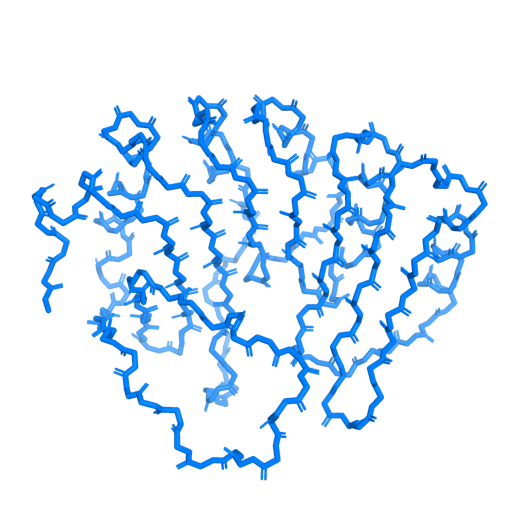 . ASN A 1 101 ? 7.490 6.663 10.988 1.00 85.25 101 ASN A CA 1
ATOM 813 C C . ASN A 1 101 ? 6.349 7.348 11.743 1.00 85.25 101 ASN A C 1
ATOM 815 O O . ASN A 1 101 ? 6.153 7.109 12.928 1.00 85.25 101 ASN A O 1
ATOM 819 N N . GLN A 1 102 ? 5.577 8.197 11.070 1.00 83.38 102 GLN A N 1
ATOM 820 C CA . GLN A 1 102 ? 4.464 8.910 11.698 1.00 83.38 102 GLN A CA 1
ATOM 821 C C . GLN A 1 102 ? 3.241 8.011 11.926 1.00 83.38 102 GLN A C 1
ATOM 823 O O . GLN A 1 102 ? 2.373 8.340 12.738 1.00 83.38 102 GLN A O 1
ATOM 828 N N . LEU A 1 103 ? 3.176 6.871 11.233 1.00 85.44 103 LEU A N 1
ATOM 829 C CA . LEU A 1 103 ? 2.066 5.924 11.285 1.00 85.44 103 LEU A CA 1
ATOM 830 C C . LEU A 1 103 ? 2.302 4.748 12.242 1.00 85.44 103 LEU A C 1
ATOM 832 O O . LEU A 1 103 ? 1.338 4.047 12.538 1.00 85.44 103 LEU A O 1
ATOM 836 N N . ILE A 1 104 ? 3.517 4.540 12.772 1.00 86.19 104 ILE A N 1
ATOM 837 C CA . ILE A 1 104 ? 3.853 3.386 13.641 1.00 86.19 104 ILE A CA 1
ATOM 838 C C . ILE A 1 104 ? 2.963 3.266 14.885 1.00 86.19 104 ILE A C 1
ATOM 840 O O . ILE A 1 104 ? 2.728 2.172 15.383 1.00 86.19 104 ILE A O 1
ATOM 844 N N . HIS A 1 105 ? 2.429 4.384 15.379 1.00 81.62 105 HIS A N 1
ATOM 845 C CA . HIS A 1 105 ? 1.549 4.404 16.549 1.00 81.62 105 HIS A CA 1
ATOM 846 C C . HIS A 1 105 ? 0.059 4.312 16.199 1.00 81.62 105 HIS A C 1
ATOM 848 O O . HIS A 1 105 ? -0.779 4.281 17.101 1.00 81.62 105 HIS A O 1
ATOM 854 N N . ASN A 1 106 ? -0.298 4.270 14.912 1.00 82.44 106 ASN A N 1
ATOM 855 C CA . ASN A 1 106 ? -1.686 4.139 14.503 1.00 82.44 106 ASN A CA 1
ATOM 856 C C . ASN A 1 106 ? -2.142 2.680 14.659 1.00 82.44 106 ASN A C 1
ATOM 858 O O . ASN A 1 106 ? -1.644 1.787 13.981 1.00 82.44 106 ASN A O 1
ATOM 862 N N . SER A 1 107 ? -3.113 2.448 15.541 1.00 85.19 107 SER A N 1
ATOM 863 C CA . SER A 1 107 ? -3.645 1.112 15.825 1.00 85.19 107 SER A CA 1
ATOM 864 C C . SER A 1 107 ? -4.866 0.726 14.995 1.00 85.19 107 SER A C 1
ATOM 866 O O . SER A 1 107 ? -5.345 -0.401 15.102 1.00 85.19 107 SER A O 1
ATOM 868 N N . THR A 1 108 ? -5.396 1.628 14.172 1.00 88.69 108 THR A N 1
ATOM 869 C CA . THR A 1 108 ? -6.620 1.390 13.396 1.00 88.69 108 THR A CA 1
ATOM 870 C C . THR A 1 108 ? -6.359 1.163 11.915 1.00 88.69 108 THR A C 1
ATOM 872 O O . THR A 1 108 ? -7.213 0.593 11.232 1.00 88.69 108 THR A O 1
ATOM 875 N N . LEU A 1 109 ? -5.188 1.571 11.425 1.00 90.88 109 LEU A N 1
ATOM 876 C CA . LEU A 1 109 ? -4.808 1.515 10.025 1.00 90.88 109 LEU A CA 1
ATOM 877 C C . LEU A 1 109 ? -4.645 0.061 9.568 1.00 90.88 109 LEU A C 1
ATOM 879 O O . LEU A 1 109 ? -3.763 -0.664 10.015 1.00 90.88 109 LEU A O 1
ATOM 883 N N . LYS A 1 110 ? -5.499 -0.355 8.632 1.00 94.38 110 LYS A N 1
ATOM 884 C CA . LYS A 1 110 ? -5.477 -1.689 8.015 1.00 94.38 110 LYS A CA 1
ATOM 885 C C . LYS A 1 110 ? -4.904 -1.670 6.605 1.00 94.38 110 LYS A C 1
ATOM 887 O O . LYS A 1 110 ? -4.367 -2.679 6.147 1.00 94.38 110 LYS A O 1
ATOM 892 N N . THR A 1 111 ? -5.055 -0.540 5.916 1.00 94.81 111 THR A N 1
ATOM 893 C CA . THR A 1 111 ? -4.651 -0.345 4.523 1.00 94.81 111 THR A CA 1
ATOM 894 C C . THR A 1 111 ? -3.748 0.872 4.394 1.00 94.81 111 THR A C 1
ATOM 896 O O . THR A 1 111 ? -4.153 1.970 4.780 1.00 94.81 111 THR A O 1
ATOM 899 N N . LEU A 1 112 ? -2.575 0.684 3.791 1.00 93.94 112 LEU A N 1
ATOM 900 C CA . LEU A 1 112 ? -1.661 1.766 3.434 1.00 93.94 112 LEU A CA 1
ATOM 901 C C . LEU A 1 112 ? -1.315 1.696 1.948 1.00 93.94 112 LEU A C 1
ATOM 903 O O . LEU A 1 112 ? -0.913 0.648 1.451 1.00 93.94 112 LEU A O 1
ATOM 907 N N . GLY A 1 113 ? -1.448 2.811 1.244 1.00 93.50 113 GLY A N 1
ATOM 908 C CA . GLY A 1 113 ? -1.003 2.941 -0.135 1.00 93.50 113 GLY A CA 1
ATOM 909 C C . GLY A 1 113 ? 0.148 3.916 -0.265 1.00 93.50 113 GLY A C 1
ATOM 910 O O . GLY A 1 113 ? 0.051 5.055 0.189 1.00 93.50 113 GLY A O 1
ATOM 911 N N . LEU A 1 114 ? 1.216 3.442 -0.896 1.00 92.50 114 LEU A N 1
ATOM 912 C CA . LEU A 1 114 ? 2.467 4.153 -1.137 1.00 92.50 114 LEU A CA 1
ATOM 913 C C . LEU A 1 114 ? 2.751 4.250 -2.645 1.00 92.50 114 LEU A C 1
ATOM 915 O O . LEU A 1 114 ? 3.903 4.318 -3.049 1.00 92.50 114 LEU A O 1
ATOM 919 N N . GLU A 1 115 ? 1.702 4.230 -3.472 1.00 88.81 115 GLU A N 1
ATOM 920 C CA . GLU A 1 115 ? 1.773 4.240 -4.942 1.00 88.81 115 GLU A CA 1
ATOM 921 C C . GLU A 1 115 ? 2.555 5.456 -5.469 1.00 88.81 115 GLU A C 1
ATOM 923 O O . GLU A 1 115 ? 3.271 5.356 -6.455 1.00 88.81 115 GLU A O 1
ATOM 928 N N . PHE A 1 116 ? 2.484 6.588 -4.768 1.00 85.81 116 PHE A N 1
ATOM 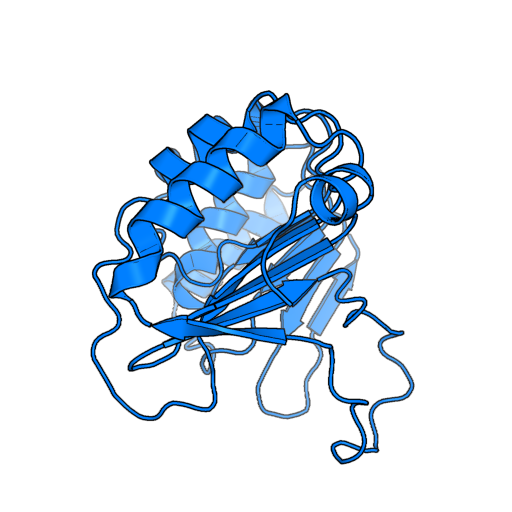929 C CA . PHE A 1 116 ? 3.216 7.802 -5.127 1.00 85.81 116 PHE A CA 1
ATOM 930 C C . PHE A 1 116 ? 4.739 7.712 -4.918 1.00 85.81 116 PHE A C 1
ATOM 932 O O . PHE A 1 116 ? 5.491 8.447 -5.559 1.00 85.81 116 PHE A O 1
ATOM 939 N N . TYR A 1 117 ? 5.206 6.857 -4.004 1.00 86.19 117 TYR A N 1
ATOM 940 C CA . TYR A 1 117 ? 6.617 6.794 -3.628 1.00 86.19 117 TYR A CA 1
ATOM 941 C C . TYR A 1 117 ? 7.401 5.867 -4.558 1.00 86.19 117 TYR A C 1
ATOM 943 O O . TYR A 1 117 ? 6.975 4.749 -4.847 1.00 86.19 117 TYR A O 1
ATOM 951 N N . ASP A 1 118 ? 8.581 6.320 -4.980 1.00 84.75 118 ASP A N 1
ATOM 952 C CA . ASP A 1 118 ? 9.530 5.510 -5.746 1.00 84.75 118 ASP A CA 1
ATOM 953 C C . ASP A 1 118 ? 10.387 4.688 -4.777 1.00 84.75 118 ASP A C 1
ATOM 955 O O . ASP A 1 118 ? 11.491 5.084 -4.410 1.00 84.75 118 ASP A O 1
ATOM 959 N N . ILE A 1 119 ? 9.843 3.569 -4.294 1.00 89.62 119 ILE A N 1
ATOM 960 C CA . ILE A 1 119 ? 10.573 2.665 -3.398 1.00 89.62 119 ILE A CA 1
ATOM 961 C C . ILE A 1 119 ? 11.668 1.969 -4.204 1.00 89.62 119 ILE A C 1
ATOM 963 O O . ILE A 1 119 ? 11.352 1.267 -5.169 1.00 89.62 119 ILE A O 1
ATOM 967 N N . ARG A 1 120 ? 12.931 2.120 -3.782 1.00 89.88 120 ARG A N 1
ATOM 968 C CA . ARG A 1 120 ? 14.115 1.592 -4.488 1.00 89.88 120 ARG A CA 1
ATOM 969 C C . ARG A 1 120 ? 14.808 0.449 -3.758 1.00 89.88 120 ARG A C 1
ATOM 971 O O . ARG A 1 120 ? 15.776 -0.116 -4.264 1.00 89.88 120 ARG A O 1
ATOM 978 N N . ASN A 1 121 ? 14.366 0.109 -2.552 1.00 90.50 121 ASN A N 1
ATOM 979 C CA . ASN A 1 121 ? 14.823 -1.075 -1.833 1.00 90.50 121 ASN A CA 1
ATOM 980 C C . ASN A 1 121 ? 13.814 -1.505 -0.756 1.00 90.50 121 ASN A C 1
ATOM 982 O O . ASN A 1 121 ? 13.006 -0.721 -0.267 1.00 90.50 121 ASN A O 1
ATOM 986 N N . CYS A 1 122 ? 13.901 -2.767 -0.331 1.00 90.38 122 CYS A N 1
ATOM 987 C CA . CYS A 1 122 ? 13.025 -3.319 0.705 1.00 90.38 122 CYS A CA 1
ATOM 988 C C . CYS A 1 122 ? 13.256 -2.693 2.101 1.00 90.38 122 CYS A C 1
ATOM 990 O O . CYS A 1 122 ? 12.368 -2.752 2.954 1.00 90.38 122 CYS A O 1
ATOM 992 N N . SER A 1 123 ? 14.426 -2.096 2.367 1.00 91.38 123 SER A N 1
ATOM 993 C CA . SER A 1 123 ? 14.750 -1.539 3.691 1.00 91.38 123 SER A CA 1
ATOM 994 C C . SER A 1 123 ? 13.920 -0.294 4.020 1.00 91.38 123 SER A C 1
ATOM 996 O O . SER A 1 123 ? 13.562 -0.085 5.180 1.00 91.38 123 SER A O 1
ATOM 998 N N . GLU A 1 124 ? 13.497 0.452 2.996 1.00 91.88 124 GLU A N 1
ATOM 999 C CA . GLU A 1 124 ? 12.573 1.588 3.111 1.00 91.88 124 GLU A CA 1
ATOM 1000 C C . GLU A 1 124 ? 11.192 1.192 3.662 1.00 91.88 124 GLU A C 1
ATOM 1002 O O . GLU A 1 124 ? 10.478 2.029 4.210 1.00 91.88 124 GLU A O 1
ATOM 1007 N N . LEU A 1 125 ? 10.826 -0.091 3.559 1.00 92.75 125 LEU A N 1
ATOM 1008 C CA . LEU A 1 125 ? 9.556 -0.646 4.035 1.00 92.75 125 LEU A CA 1
ATOM 1009 C C . LEU A 1 125 ? 9.675 -1.316 5.413 1.00 92.75 125 LEU A C 1
ATOM 1011 O O . LEU A 1 125 ? 8.674 -1.757 5.974 1.00 92.75 125 LEU A O 1
ATOM 1015 N N . SER A 1 126 ? 10.882 -1.422 5.976 1.00 89.81 126 SER A N 1
ATOM 1016 C CA . SER A 1 126 ? 11.158 -2.203 7.196 1.00 89.81 126 SER A CA 1
ATOM 1017 C C . SER A 1 126 ? 10.275 -1.809 8.386 1.00 89.81 126 SER A C 1
ATOM 1019 O O . SER A 1 126 ? 9.778 -2.671 9.115 1.00 89.81 126 SER A O 1
ATOM 1021 N N . GLN A 1 127 ? 10.006 -0.513 8.539 1.00 90.88 127 GLN A N 1
ATOM 1022 C CA . GLN A 1 127 ? 9.206 0.038 9.631 1.00 90.88 127 GLN A CA 1
ATOM 1023 C C . GLN A 1 127 ? 7.710 -0.296 9.540 1.00 90.88 127 GLN A C 1
ATOM 1025 O O . GLN A 1 127 ? 7.011 -0.172 10.542 1.00 90.88 127 GLN A O 1
ATOM 1030 N N . LEU A 1 128 ? 7.209 -0.789 8.399 1.00 92.00 128 LEU A N 1
ATOM 1031 C CA . LEU A 1 128 ? 5.817 -1.246 8.276 1.00 92.00 128 LEU A CA 1
ATOM 1032 C C . LEU A 1 128 ? 5.493 -2.405 9.225 1.00 92.00 128 LEU A C 1
ATOM 1034 O O . LEU A 1 128 ? 4.342 -2.571 9.615 1.00 92.00 128 LEU A O 1
ATOM 1038 N N . THR A 1 129 ? 6.502 -3.176 9.638 1.00 90.44 129 THR A N 1
ATOM 1039 C CA . THR A 1 129 ? 6.355 -4.238 10.648 1.00 90.44 129 THR A CA 1
ATOM 1040 C C . THR A 1 129 ? 5.921 -3.708 12.017 1.00 90.44 129 THR A C 1
ATOM 1042 O O . THR A 1 129 ? 5.384 -4.464 12.820 1.00 90.44 129 THR A O 1
ATOM 1045 N N . GLN A 1 130 ? 6.123 -2.412 12.280 1.00 90.00 130 GLN A N 1
ATOM 1046 C CA . GLN A 1 130 ? 5.779 -1.770 13.547 1.00 90.00 130 GLN A CA 1
ATOM 1047 C C . GLN A 1 130 ? 4.361 -1.196 13.568 1.00 90.00 130 GLN A C 1
ATOM 1049 O O . GLN A 1 130 ? 3.913 -0.808 14.639 1.00 90.00 130 GLN A O 1
ATOM 1054 N N . ILE A 1 131 ? 3.656 -1.127 12.430 1.00 88.88 131 ILE A N 1
ATOM 1055 C CA . ILE A 1 131 ? 2.278 -0.621 12.371 1.00 88.88 131 ILE A CA 1
ATOM 1056 C C . ILE A 1 131 ? 1.326 -1.775 12.724 1.00 88.88 131 ILE A C 1
ATOM 1058 O O . ILE A 1 131 ? 1.117 -2.672 11.899 1.00 88.88 131 ILE A O 1
ATOM 1062 N N . PRO A 1 132 ? 0.727 -1.793 13.927 1.00 79.88 132 PRO A N 1
ATOM 1063 C CA . PRO A 1 132 ? -0.126 -2.899 14.328 1.00 79.88 132 PRO A CA 1
ATOM 1064 C C . PRO A 1 132 ? -1.422 -2.860 13.508 1.00 79.88 132 PRO A C 1
ATOM 1066 O O . PRO A 1 132 ? -2.097 -1.837 13.458 1.00 79.88 132 PRO A O 1
ATOM 1069 N N . ASN A 1 133 ? -1.793 -3.996 12.909 1.00 90.75 133 ASN A N 1
ATOM 1070 C CA . ASN A 1 133 ? -3.012 -4.230 12.107 1.00 90.75 133 ASN A CA 1
ATOM 1071 C C . ASN A 1 133 ? -2.947 -3.908 10.608 1.00 90.75 133 ASN A C 1
ATOM 1073 O O . ASN A 1 133 ? -3.938 -4.148 9.905 1.00 90.75 133 ASN A O 1
ATOM 1077 N N . ILE A 1 134 ? -1.803 -3.461 10.084 1.00 93.62 134 ILE A N 1
ATOM 1078 C CA . ILE A 1 134 ? -1.647 -3.315 8.638 1.00 93.62 134 ILE A CA 1
ATOM 1079 C C . ILE A 1 134 ? -1.695 -4.690 7.955 1.00 93.62 134 ILE A C 1
ATOM 1081 O O . ILE A 1 134 ? -0.963 -5.614 8.300 1.00 93.62 134 ILE A O 1
ATOM 1085 N N . THR A 1 135 ? -2.606 -4.839 6.995 1.00 96.38 135 THR A N 1
ATOM 1086 C CA . THR A 1 135 ? -2.842 -6.109 6.283 1.00 96.38 135 THR A CA 1
ATOM 1087 C C . THR A 1 135 ? -2.901 -5.935 4.773 1.00 96.38 135 THR A C 1
ATOM 1089 O O . THR A 1 135 ? -2.736 -6.913 4.046 1.00 96.38 135 THR A O 1
ATOM 1092 N N . THR A 1 136 ? -3.132 -4.714 4.290 1.00 96.62 136 THR A N 1
ATOM 1093 C CA . THR A 1 136 ? -3.233 -4.410 2.862 1.00 96.62 136 THR A CA 1
ATOM 1094 C C . THR A 1 136 ? -2.254 -3.308 2.478 1.00 96.62 136 THR A C 1
ATOM 1096 O O . THR A 1 136 ? -2.259 -2.241 3.096 1.00 96.62 136 THR A O 1
ATOM 1099 N N . LEU A 1 137 ? -1.461 -3.553 1.436 1.00 96.50 137 LEU A N 1
ATOM 1100 C CA . LEU A 1 137 ? -0.560 -2.572 0.838 1.00 96.50 137 LEU A CA 1
ATOM 1101 C C . LEU A 1 137 ? -0.975 -2.251 -0.598 1.00 96.50 137 LEU A C 1
ATOM 1103 O O . LEU A 1 137 ? -1.384 -3.150 -1.333 1.00 96.50 137 LEU A O 1
ATOM 1107 N N . TYR A 1 138 ? -0.844 -0.981 -0.980 1.00 94.44 138 TYR A N 1
ATOM 1108 C CA . TYR A 1 138 ? -0.889 -0.541 -2.376 1.00 94.44 138 TYR A CA 1
ATOM 1109 C C . TYR A 1 138 ? 0.482 0.003 -2.773 1.00 94.44 138 TYR A C 1
ATOM 1111 O O . TYR A 1 138 ? 1.058 0.804 -2.030 1.00 94.44 138 TYR A O 1
ATOM 1119 N N . CYS A 1 139 ? 0.995 -0.410 -3.926 1.00 92.38 139 CYS A N 1
ATOM 1120 C CA . CYS A 1 139 ? 2.274 0.055 -4.454 1.00 92.38 139 CYS A CA 1
ATOM 1121 C C . CYS A 1 139 ? 2.202 0.365 -5.948 1.00 92.38 139 CYS A C 1
ATOM 1123 O O . CYS A 1 139 ? 1.275 -0.058 -6.636 1.00 92.38 139 CYS A O 1
ATOM 1125 N N . SER A 1 140 ? 3.191 1.102 -6.450 1.00 88.81 140 SER A N 1
ATOM 1126 C CA . SER A 1 140 ? 3.358 1.307 -7.886 1.00 88.81 140 SER A CA 1
ATOM 1127 C C . SER A 1 140 ? 3.964 0.062 -8.553 1.00 88.81 140 SER A C 1
ATOM 1129 O O . SER A 1 140 ? 4.718 -0.678 -7.906 1.00 88.81 140 SER A O 1
ATOM 1131 N N . PRO A 1 141 ? 3.723 -0.144 -9.862 1.00 87.38 141 PRO A N 1
ATOM 1132 C CA . PRO A 1 141 ? 4.386 -1.193 -10.637 1.00 87.38 141 PRO A CA 1
ATOM 1133 C C . PRO A 1 141 ? 5.914 -1.144 -10.533 1.00 87.38 141 PRO A C 1
ATOM 1135 O O . PRO A 1 141 ? 6.554 -2.178 -10.382 1.00 87.38 141 PRO A O 1
ATOM 1138 N N . LYS A 1 142 ? 6.507 0.057 -10.518 1.00 86.69 142 LYS A N 1
ATOM 1139 C CA . LYS A 1 142 ? 7.967 0.248 -10.422 1.00 86.69 142 LYS A CA 1
ATOM 1140 C C . LYS A 1 142 ? 8.566 -0.298 -9.127 1.00 86.69 142 LYS A C 1
ATOM 1142 O O . LYS A 1 142 ? 9.708 -0.746 -9.107 1.00 86.69 142 LYS A O 1
ATOM 1147 N N . SER A 1 143 ? 7.791 -0.274 -8.048 1.00 91.00 143 SER A N 1
ATOM 1148 C CA . SER A 1 143 ? 8.241 -0.693 -6.723 1.00 91.00 143 SER A CA 1
ATOM 1149 C C . SER A 1 143 ? 7.868 -2.134 -6.375 1.00 91.00 143 SER A C 1
ATOM 1151 O O . SER A 1 143 ? 8.257 -2.616 -5.308 1.00 91.00 143 SER A O 1
ATOM 1153 N N . ILE A 1 144 ? 7.130 -2.840 -7.241 1.00 92.62 144 ILE A N 1
ATOM 1154 C CA . ILE A 1 144 ? 6.534 -4.147 -6.935 1.00 92.62 144 ILE A CA 1
ATOM 1155 C C . ILE A 1 144 ? 7.550 -5.154 -6.382 1.00 92.62 144 ILE A C 1
ATOM 1157 O O . ILE A 1 144 ? 7.254 -5.832 -5.398 1.00 92.62 144 ILE A O 1
ATOM 1161 N N . LYS A 1 145 ? 8.771 -5.201 -6.933 1.00 93.38 145 LYS A N 1
ATOM 1162 C CA . LYS A 1 145 ? 9.795 -6.167 -6.516 1.00 93.38 145 LYS A CA 1
ATOM 1163 C C . LYS A 1 145 ? 10.153 -6.048 -5.034 1.00 93.38 145 LYS A C 1
ATOM 1165 O O . LYS A 1 145 ? 10.254 -7.049 -4.325 1.00 93.38 145 LYS A O 1
ATOM 1170 N N . TYR A 1 146 ? 10.231 -4.819 -4.530 1.00 94.75 146 TYR A N 1
ATOM 1171 C CA . TYR A 1 146 ? 10.541 -4.545 -3.129 1.00 94.75 146 TYR A CA 1
ATOM 1172 C C . TYR A 1 146 ? 9.359 -4.847 -2.206 1.00 94.75 146 TYR A C 1
ATOM 1174 O O . TYR A 1 146 ? 9.559 -5.325 -1.091 1.00 94.75 146 TYR A O 1
ATOM 1182 N N . PHE A 1 147 ? 8.125 -4.632 -2.671 1.00 95.81 147 PHE A N 1
ATOM 1183 C CA . PHE A 1 147 ? 6.928 -5.008 -1.916 1.00 95.81 147 PHE A CA 1
ATOM 1184 C C . PHE A 1 147 ? 6.752 -6.522 -1.829 1.00 95.81 147 PHE A C 1
ATOM 1186 O O . PHE A 1 147 ? 6.412 -7.021 -0.757 1.00 95.81 147 PHE A O 1
ATOM 1193 N N . LEU A 1 148 ? 7.017 -7.263 -2.907 1.00 95.38 148 LEU A N 1
ATOM 1194 C CA . LEU A 1 148 ? 6.994 -8.727 -2.889 1.00 95.38 148 LEU A CA 1
ATOM 1195 C C . LEU A 1 148 ? 8.016 -9.268 -1.885 1.00 95.38 148 LEU A C 1
ATOM 1197 O O . LEU A 1 148 ? 7.660 -10.072 -1.024 1.00 95.38 148 LEU A O 1
ATOM 1201 N N . GLN A 1 149 ? 9.250 -8.757 -1.917 1.00 94.88 149 GLN A N 1
ATOM 1202 C CA . GLN A 1 149 ? 10.278 -9.117 -0.939 1.00 94.88 149 GLN A CA 1
ATOM 1203 C C . GLN A 1 149 ? 9.861 -8.769 0.499 1.00 94.88 149 GLN A C 1
ATOM 1205 O O . GLN A 1 149 ? 10.063 -9.567 1.415 1.00 94.88 149 GLN A O 1
ATOM 1210 N N . HIS A 1 150 ? 9.243 -7.605 0.712 1.00 95.19 150 HIS A N 1
ATOM 1211 C CA . HIS A 1 150 ? 8.726 -7.224 2.024 1.00 95.19 150 HIS A CA 1
ATOM 1212 C C . HIS A 1 150 ? 7.633 -8.184 2.512 1.00 95.19 150 HIS A C 1
ATOM 1214 O O . HIS A 1 150 ? 7.649 -8.578 3.675 1.00 95.19 150 HIS A O 1
ATOM 1220 N N . CYS A 1 151 ? 6.713 -8.602 1.638 1.00 95.25 151 CYS A N 1
ATOM 1221 C CA . CYS A 1 151 ? 5.614 -9.504 1.995 1.00 95.25 151 CYS A CA 1
ATOM 1222 C C . CYS A 1 151 ? 6.098 -10.903 2.406 1.00 95.25 151 CYS A C 1
ATOM 1224 O O . CYS A 1 151 ? 5.490 -11.508 3.288 1.00 95.25 151 CYS A O 1
ATOM 1226 N N . ILE A 1 152 ? 7.208 -11.392 1.837 1.00 93.56 152 ILE A N 1
ATOM 1227 C CA . ILE A 1 152 ? 7.853 -12.642 2.285 1.00 93.56 152 ILE A CA 1
ATOM 1228 C C . ILE A 1 152 ? 8.276 -12.523 3.757 1.00 93.56 152 ILE A C 1
ATOM 1230 O O . ILE A 1 152 ? 8.035 -13.427 4.552 1.00 93.56 152 ILE A O 1
ATOM 1234 N N . ASN A 1 153 ? 8.858 -11.381 4.134 1.00 91.25 153 ASN A N 1
ATOM 1235 C CA . ASN A 1 153 ? 9.413 -11.152 5.472 1.00 91.25 153 ASN A CA 1
ATOM 1236 C C . ASN A 1 153 ? 8.396 -10.602 6.487 1.00 91.25 153 ASN A C 1
ATOM 1238 O O . ASN A 1 153 ? 8.674 -10.582 7.685 1.00 91.25 153 ASN A O 1
ATOM 1242 N N . ASN A 1 154 ? 7.232 -10.135 6.033 1.00 92.25 154 ASN A N 1
ATOM 1243 C CA . ASN A 1 154 ? 6.204 -9.539 6.878 1.00 92.25 154 ASN A CA 1
ATOM 1244 C C . ASN A 1 154 ? 4.900 -10.351 6.802 1.00 92.25 154 ASN A C 1
ATOM 1246 O O . ASN A 1 154 ? 4.042 -10.079 5.955 1.00 92.25 154 ASN A O 1
ATOM 1250 N N . PRO A 1 155 ? 4.694 -11.324 7.712 1.00 91.75 155 PRO A N 1
ATOM 1251 C CA . PRO A 1 155 ? 3.543 -12.215 7.650 1.00 91.75 155 PRO A CA 1
ATOM 1252 C C . PRO A 1 155 ? 2.205 -11.532 7.955 1.00 91.75 155 PRO A C 1
ATOM 1254 O O . PRO A 1 155 ? 1.153 -12.150 7.762 1.00 91.75 155 PRO A O 1
ATOM 1257 N N . HIS A 1 156 ? 2.206 -10.286 8.433 1.00 93.50 156 HIS A N 1
ATOM 1258 C CA . HIS A 1 156 ? 0.982 -9.537 8.708 1.00 93.50 156 HIS A CA 1
ATOM 1259 C C . HIS A 1 156 ? 0.303 -9.038 7.429 1.00 93.50 156 HIS A C 1
ATOM 1261 O O . HIS A 1 156 ? -0.925 -8.926 7.402 1.00 93.50 156 HIS A O 1
ATOM 1267 N N . ILE A 1 157 ? 1.060 -8.825 6.348 1.00 95.94 157 ILE A N 1
ATOM 1268 C CA . ILE A 1 157 ? 0.498 -8.393 5.068 1.00 95.94 157 ILE A CA 1
ATOM 1269 C C . ILE A 1 157 ? -0.206 -9.570 4.393 1.00 95.94 157 ILE A C 1
ATOM 1271 O O . ILE A 1 157 ? 0.379 -10.622 4.148 1.00 95.94 157 ILE A O 1
ATOM 1275 N N . LYS A 1 158 ? -1.497 -9.394 4.107 1.00 96.12 158 LYS A N 1
ATOM 1276 C CA . LYS A 1 158 ? -2.376 -10.404 3.501 1.00 96.12 158 LYS A CA 1
ATOM 1277 C C . LYS A 1 158 ? -2.779 -10.062 2.077 1.00 96.12 158 LYS A C 1
ATOM 1279 O O . LYS A 1 158 ? -3.074 -10.981 1.317 1.00 96.12 158 LYS A O 1
ATOM 1284 N N . LYS A 1 159 ? -2.781 -8.778 1.718 1.00 96.06 159 LYS A N 1
ATOM 1285 C CA . LYS A 1 159 ? -3.151 -8.303 0.387 1.00 96.06 159 LYS A CA 1
ATOM 1286 C C . LYS A 1 159 ? -2.135 -7.287 -0.129 1.00 96.06 159 LYS A C 1
ATOM 1288 O O . LYS A 1 159 ? -1.830 -6.318 0.563 1.00 96.06 159 LYS A O 1
ATOM 1293 N N . LEU A 1 160 ? -1.656 -7.499 -1.348 1.00 95.88 160 LEU A N 1
ATOM 1294 C CA . LEU A 1 160 ? -0.866 -6.536 -2.106 1.00 95.88 160 LEU A CA 1
ATOM 1295 C C . LEU A 1 160 ? -1.653 -6.162 -3.361 1.00 95.88 160 LEU A C 1
ATOM 1297 O O . LEU A 1 160 ? -2.083 -7.040 -4.110 1.00 95.88 160 LEU A O 1
ATOM 1301 N N . VAL A 1 161 ? -1.866 -4.866 -3.560 1.00 93.25 161 VAL A N 1
ATOM 1302 C CA . VAL A 1 161 ? -2.486 -4.308 -4.762 1.00 93.25 161 VAL A CA 1
ATOM 1303 C C . VAL A 1 161 ? -1.449 -3.465 -5.478 1.00 93.25 161 VAL A C 1
ATOM 1305 O O . VAL A 1 161 ? -0.817 -2.604 -4.868 1.00 93.25 161 VAL A O 1
ATOM 1308 N N . VAL A 1 162 ? -1.274 -3.711 -6.765 1.00 89.88 162 VAL A N 1
ATOM 1309 C CA . VAL A 1 162 ? -0.327 -2.970 -7.588 1.00 89.88 162 VAL A CA 1
ATOM 1310 C C . VAL A 1 162 ? -1.121 -2.040 -8.494 1.00 89.88 162 VAL A C 1
ATOM 1312 O O . VAL A 1 162 ? -2.006 -2.483 -9.228 1.00 89.88 162 VAL A O 1
ATOM 1315 N N . GLY A 1 163 ? -0.875 -0.740 -8.334 1.00 80.94 163 GLY A N 1
ATOM 1316 C CA . GLY A 1 163 ? -1.622 0.340 -8.965 1.00 80.94 163 GLY A CA 1
ATOM 1317 C C . GLY A 1 163 ? -1.478 0.361 -10.484 1.00 80.94 163 GLY A C 1
ATOM 1318 O O . GLY A 1 163 ? -0.495 -0.116 -11.041 1.00 80.94 163 GLY A O 1
ATOM 1319 N N . ASN A 1 164 ? -2.459 0.966 -11.149 1.00 68.88 164 ASN A N 1
ATOM 1320 C CA . ASN A 1 164 ? -2.601 0.966 -12.605 1.00 68.88 164 ASN A CA 1
ATOM 1321 C C . ASN A 1 164 ? -1.831 2.110 -13.292 1.00 68.88 164 ASN A C 1
ATOM 1323 O O . ASN A 1 164 ? -2.341 2.730 -14.217 1.00 68.88 164 ASN A O 1
ATOM 1327 N N . GLU A 1 165 ? -0.661 2.505 -12.784 1.00 63.69 165 GLU A N 1
ATOM 1328 C CA . GLU A 1 165 ? -0.037 3.750 -13.258 1.00 63.69 165 GLU A CA 1
ATOM 1329 C C . GLU A 1 165 ? 0.747 3.588 -14.569 1.00 63.69 165 GLU A C 1
ATOM 1331 O O . GLU A 1 165 ? 0.929 4.576 -15.279 1.00 63.69 165 GLU A O 1
ATOM 1336 N N . GLN A 1 166 ? 1.231 2.382 -14.893 1.00 64.25 166 GLN A N 1
ATOM 1337 C CA . GLN A 1 166 ? 2.084 2.118 -16.060 1.00 64.25 166 GLN A CA 1
ATOM 1338 C C . GLN A 1 166 ? 1.944 0.671 -16.545 1.00 64.25 166 GLN A C 1
ATOM 1340 O O . GLN A 1 166 ? 1.621 -0.213 -15.753 1.00 64.25 166 GLN A O 1
ATOM 1345 N N . GLU A 1 167 ? 2.236 0.430 -17.828 1.00 64.88 167 GLU A N 1
ATOM 1346 C CA . GLU A 1 167 ? 2.410 -0.929 -18.352 1.00 64.88 167 GLU A CA 1
ATOM 1347 C C . GLU A 1 167 ? 3.519 -1.660 -17.581 1.00 64.88 167 GLU A C 1
ATOM 1349 O O . GLU A 1 167 ? 4.593 -1.105 -17.321 1.00 64.88 167 GLU A O 1
ATOM 1354 N N . TYR A 1 168 ? 3.262 -2.919 -17.219 1.00 66.12 168 TYR A N 1
ATOM 1355 C CA . TYR A 1 168 ? 4.276 -3.779 -16.625 1.00 66.12 168 TYR A CA 1
ATOM 1356 C C . TYR A 1 168 ? 5.269 -4.181 -17.707 1.00 66.12 168 TYR A C 1
ATOM 1358 O O . TYR A 1 168 ? 4.999 -5.062 -18.522 1.00 66.12 168 TYR A O 1
ATOM 1366 N N . ASN A 1 169 ? 6.454 -3.577 -17.691 1.00 70.75 169 ASN A N 1
ATOM 1367 C CA . ASN A 1 169 ? 7.571 -4.158 -18.415 1.00 70.75 169 ASN A CA 1
ATOM 1368 C C . ASN A 1 169 ? 8.107 -5.333 -17.589 1.00 70.75 169 ASN A C 1
ATOM 1370 O O . ASN A 1 169 ? 8.879 -5.143 -16.649 1.00 70.75 169 ASN A O 1
ATOM 1374 N N . VAL A 1 170 ? 7.621 -6.539 -17.888 1.00 75.69 170 VAL A N 1
ATOM 1375 C CA . VAL A 1 170 ? 8.109 -7.768 -17.257 1.00 75.69 170 VAL A CA 1
ATOM 1376 C C . VAL A 1 170 ? 9.472 -8.101 -17.848 1.00 75.69 170 VAL A C 1
ATOM 1378 O O . VAL A 1 170 ? 9.580 -8.792 -18.860 1.00 75.69 170 VAL A O 1
ATOM 1381 N N . ASP A 1 171 ? 10.516 -7.585 -17.210 1.00 84.19 171 ASP A N 1
ATOM 1382 C CA . ASP A 1 171 ? 11.887 -7.990 -17.482 1.00 84.19 171 ASP A CA 1
ATOM 1383 C C . ASP A 1 171 ? 12.258 -9.278 -16.721 1.00 84.19 171 ASP A C 1
ATOM 1385 O O . ASP A 1 171 ? 11.498 -9.814 -15.903 1.00 84.19 171 ASP A O 1
ATOM 1389 N N . THR A 1 172 ? 13.447 -9.805 -17.018 1.00 87.88 172 THR A N 1
ATOM 1390 C CA . THR A 1 172 ? 13.971 -11.017 -16.379 1.00 87.88 172 THR A CA 1
ATOM 1391 C C . THR A 1 172 ? 14.078 -10.863 -14.859 1.00 87.88 172 THR A C 1
ATOM 1393 O O . THR A 1 172 ? 13.777 -11.809 -14.134 1.00 87.88 172 THR A O 1
ATOM 1396 N N . GLU A 1 173 ? 14.443 -9.676 -14.361 1.00 88.56 173 GLU A N 1
ATOM 1397 C CA . GLU A 1 173 ? 14.586 -9.411 -12.922 1.00 88.56 173 GLU A CA 1
ATOM 1398 C C . GLU A 1 173 ? 13.229 -9.505 -12.205 1.00 88.56 173 GLU A C 1
ATOM 1400 O O . GLU A 1 173 ? 13.098 -10.124 -11.141 1.00 88.56 173 GLU A O 1
ATOM 1405 N N . LEU A 1 174 ? 12.185 -8.921 -12.795 1.00 86.69 174 LEU A N 1
ATOM 1406 C CA . LEU A 1 174 ? 10.835 -8.978 -12.258 1.00 86.69 174 LEU A CA 1
ATOM 1407 C C . LEU A 1 174 ? 10.278 -10.407 -12.312 1.00 86.69 174 LEU A C 1
ATOM 1409 O O . LEU A 1 174 ? 9.666 -10.861 -11.341 1.00 86.69 174 LEU A O 1
ATOM 1413 N N . TYR A 1 175 ? 10.534 -11.145 -13.394 1.00 88.69 175 TYR A N 1
ATOM 1414 C CA . TYR A 1 175 ? 10.149 -12.555 -13.506 1.00 88.69 175 TYR A CA 1
ATOM 1415 C C . TYR A 1 175 ? 10.809 -13.431 -12.428 1.00 88.69 175 TYR A C 1
ATOM 1417 O O . TYR A 1 175 ? 10.136 -14.236 -11.772 1.00 88.69 175 TYR A O 1
ATOM 1425 N N . GLU A 1 176 ? 12.113 -13.260 -12.202 1.00 91.56 176 GLU A N 1
ATOM 1426 C CA . GLU A 1 176 ? 12.843 -13.937 -11.125 1.00 91.56 176 GLU A CA 1
ATOM 1427 C C . GLU A 1 176 ? 12.273 -13.568 -9.755 1.00 91.56 176 GLU A C 1
ATOM 1429 O O . GLU A 1 176 ? 12.066 -14.441 -8.908 1.00 91.56 176 GLU A O 1
ATOM 1434 N N . THR A 1 177 ? 11.927 -12.293 -9.556 1.00 91.75 177 THR A N 1
ATOM 1435 C CA . THR A 1 177 ? 11.306 -11.825 -8.315 1.00 91.75 177 THR A CA 1
ATOM 1436 C C . THR A 1 177 ? 9.960 -12.501 -8.065 1.00 91.75 177 THR A C 1
ATOM 1438 O O . THR A 1 177 ? 9.712 -12.968 -6.952 1.00 91.75 177 THR A O 1
ATOM 1441 N N . PHE A 1 178 ? 9.097 -12.605 -9.079 1.00 92.44 178 PHE A N 1
ATOM 1442 C CA . PHE A 1 178 ? 7.825 -13.321 -8.966 1.00 92.44 178 PHE A CA 1
ATOM 1443 C C . PHE A 1 178 ? 8.022 -14.808 -8.686 1.00 92.44 178 PHE A C 1
ATOM 1445 O O . PHE A 1 178 ? 7.347 -15.365 -7.819 1.00 92.44 178 PHE A O 1
ATOM 1452 N N . SER A 1 179 ? 8.959 -15.443 -9.387 1.00 92.31 179 SER A N 1
ATOM 1453 C CA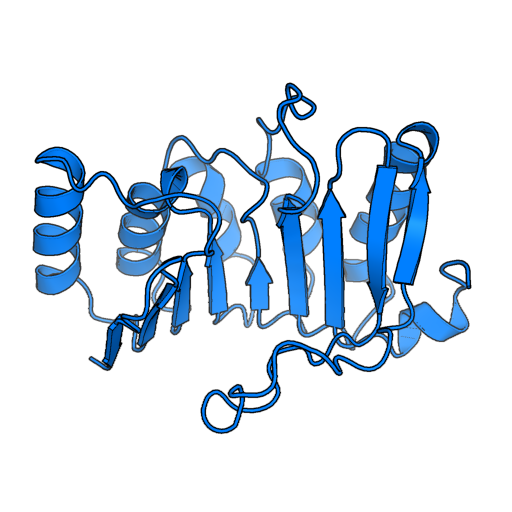 . SER A 1 179 ? 9.277 -16.860 -9.201 1.00 92.31 179 SER A CA 1
ATOM 1454 C C . SER A 1 179 ? 9.735 -17.129 -7.768 1.00 92.31 179 SER A C 1
ATOM 1456 O O . SER A 1 179 ? 9.178 -17.987 -7.082 1.00 92.31 179 SER A O 1
ATOM 1458 N N . ASN A 1 180 ? 10.683 -16.329 -7.274 1.00 93.19 180 ASN A N 1
ATOM 1459 C CA . ASN A 1 180 ? 11.153 -16.395 -5.897 1.00 93.19 180 ASN A CA 1
ATOM 1460 C C . ASN A 1 180 ? 10.024 -16.110 -4.894 1.00 93.19 180 ASN A C 1
ATOM 1462 O O . ASN A 1 180 ? 9.896 -16.805 -3.887 1.00 93.19 180 ASN A O 1
ATOM 1466 N N . PHE A 1 181 ? 9.172 -15.123 -5.175 1.00 94.38 181 PHE A N 1
ATOM 1467 C CA . PHE A 1 181 ? 8.029 -14.799 -4.330 1.00 94.38 181 PHE A CA 1
ATOM 1468 C C . PHE A 1 181 ? 7.053 -15.972 -4.208 1.00 94.38 181 PHE A C 1
ATOM 1470 O O . PHE A 1 181 ? 6.704 -16.344 -3.093 1.00 94.38 181 PHE A O 1
ATOM 1477 N N . PHE A 1 182 ? 6.641 -16.605 -5.307 1.00 92.00 182 PHE A N 1
ATOM 1478 C CA . PHE A 1 182 ? 5.682 -17.712 -5.236 1.00 92.00 182 PHE A CA 1
ATOM 1479 C C . PHE A 1 182 ? 6.246 -18.971 -4.572 1.00 92.00 182 PHE A C 1
ATOM 1481 O O . PHE A 1 182 ? 5.469 -19.743 -4.017 1.00 92.00 182 PHE A O 1
ATOM 1488 N N . LEU A 1 183 ? 7.567 -19.167 -4.590 1.00 93.06 183 LEU A N 1
ATOM 1489 C CA . LEU A 1 183 ? 8.216 -20.267 -3.873 1.00 93.06 183 LEU A CA 1
ATOM 1490 C C . LEU A 1 183 ? 8.282 -20.035 -2.356 1.00 93.06 183 LEU A C 1
ATOM 1492 O O . LEU A 1 183 ? 8.181 -20.992 -1.594 1.00 93.06 183 LEU A O 1
ATOM 1496 N N . ASN A 1 184 ? 8.444 -18.783 -1.921 1.00 94.31 184 ASN A N 1
ATOM 1497 C CA . ASN A 1 184 ? 8.716 -18.440 -0.518 1.00 94.31 184 ASN A CA 1
ATOM 1498 C C . ASN A 1 184 ? 7.547 -17.736 0.195 1.00 94.31 184 ASN A C 1
ATOM 1500 O O . ASN A 1 184 ? 7.618 -17.461 1.392 1.00 94.31 184 ASN A O 1
ATOM 1504 N N . ASN A 1 185 ? 6.473 -17.392 -0.516 1.00 91.56 185 ASN A N 1
ATOM 1505 C CA . ASN A 1 185 ? 5.314 -16.745 0.083 1.00 91.56 185 ASN A CA 1
ATOM 1506 C C . ASN A 1 185 ? 4.501 -17.742 0.916 1.00 91.56 185 ASN A C 1
ATOM 1508 O O . ASN A 1 185 ? 3.930 -18.696 0.391 1.00 91.56 185 ASN A O 1
ATOM 1512 N N . HIS A 1 186 ? 4.369 -17.450 2.208 1.00 89.56 186 HIS A N 1
ATOM 1513 C CA . HIS A 1 186 ? 3.564 -18.246 3.138 1.00 89.56 186 HIS A CA 1
ATOM 1514 C C . HIS A 1 186 ? 2.413 -17.456 3.776 1.00 89.56 186 HIS A C 1
ATOM 1516 O O . HIS A 1 186 ? 1.620 -18.010 4.537 1.00 89.56 186 HIS A O 1
ATOM 1522 N N . SER A 1 187 ? 2.327 -16.150 3.519 1.00 90.69 187 SER A N 1
ATOM 1523 C CA . SER A 1 187 ? 1.506 -15.228 4.310 1.00 90.69 187 SER A CA 1
ATOM 1524 C C . SER A 1 187 ? 0.558 -14.373 3.480 1.00 90.69 187 SER A C 1
ATOM 1526 O O . SER A 1 187 ? -0.569 -14.131 3.940 1.00 90.69 187 SER A O 1
ATOM 1528 N N . LEU A 1 188 ? 0.993 -13.925 2.296 1.00 93.75 188 LEU A N 1
ATOM 1529 C CA . LEU A 1 188 ? 0.196 -13.117 1.390 1.00 93.75 188 LEU A CA 1
ATOM 1530 C C . LEU A 1 188 ? -0.863 -14.007 0.750 1.00 93.75 188 LEU A C 1
ATOM 1532 O O . LEU A 1 188 ? -0.547 -14.991 0.086 1.00 93.75 188 LEU A O 1
ATOM 1536 N N . LYS A 1 189 ? -2.125 -13.638 0.942 1.00 93.50 189 LYS A N 1
ATOM 1537 C CA . LYS A 1 189 ? -3.275 -14.385 0.432 1.00 93.50 189 LYS A CA 1
ATOM 1538 C C . LYS A 1 189 ? -3.781 -13.838 -0.883 1.00 93.50 189 LYS A C 1
ATOM 1540 O O . LYS A 1 189 ? -4.463 -14.549 -1.601 1.00 93.50 189 LYS A O 1
ATOM 1545 N N . THR A 1 190 ? -3.526 -12.570 -1.179 1.00 92.88 190 THR A N 1
ATOM 1546 C CA . THR A 1 190 ? -4.092 -11.912 -2.354 1.00 92.88 190 THR A CA 1
ATOM 1547 C C . THR A 1 190 ? -3.061 -10.998 -2.986 1.00 92.88 190 THR A C 1
ATOM 1549 O O . THR A 1 190 ? -2.574 -10.068 -2.345 1.00 92.88 190 THR A O 1
ATOM 1552 N N . LEU A 1 191 ? -2.772 -11.248 -4.257 1.00 92.75 191 LEU A N 1
ATOM 1553 C CA . LEU A 1 191 ? -2.037 -10.339 -5.123 1.00 92.75 191 LEU A CA 1
ATOM 1554 C C . LEU A 1 191 ? -2.979 -9.878 -6.236 1.00 92.75 191 LEU A C 1
ATOM 1556 O O . LEU A 1 191 ? -3.554 -10.723 -6.926 1.00 92.75 191 LEU A O 1
ATOM 1560 N N . VAL A 1 192 ? -3.139 -8.563 -6.379 1.00 90.06 192 VAL A N 1
ATOM 1561 C CA . VAL A 1 192 ? -3.934 -7.932 -7.440 1.00 90.06 192 VAL A CA 1
ATOM 1562 C C . VAL A 1 192 ? -3.009 -7.081 -8.297 1.00 90.06 192 VAL A C 1
ATOM 1564 O O . VAL A 1 192 ? -2.392 -6.148 -7.780 1.00 90.06 192 VAL A O 1
ATOM 1567 N N . LEU A 1 193 ? -2.935 -7.393 -9.587 1.00 86.88 193 LEU A N 1
ATOM 1568 C CA . LEU A 1 193 ? -2.260 -6.569 -10.588 1.00 86.88 193 LEU A CA 1
ATOM 1569 C C . LEU A 1 193 ? -3.334 -5.841 -11.398 1.00 86.88 193 LEU A C 1
ATOM 1571 O O . LEU A 1 193 ? -4.167 -6.489 -12.032 1.00 86.88 193 LEU A O 1
ATOM 1575 N N . LEU A 1 194 ? -3.352 -4.511 -11.321 1.00 79.44 194 LEU A N 1
ATOM 1576 C CA . 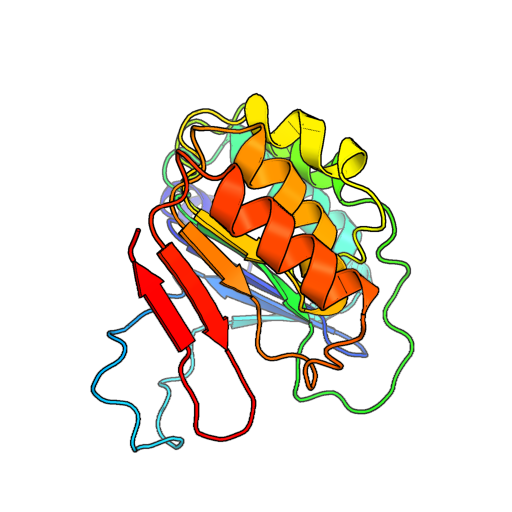LEU A 1 194 ? -4.251 -3.680 -12.119 1.00 79.44 194 LEU A CA 1
ATOM 1577 C C . LEU A 1 194 ? -3.514 -3.268 -13.400 1.00 79.44 194 LEU A C 1
ATOM 1579 O O . LEU A 1 194 ? -2.494 -2.587 -13.308 1.00 79.44 194 LEU A O 1
ATOM 1583 N N . GLU A 1 195 ? -4.007 -3.695 -14.565 1.00 66.00 195 GLU A N 1
ATOM 1584 C CA . GLU A 1 195 ? -3.476 -3.322 -15.886 1.00 66.00 195 GLU A CA 1
ATOM 1585 C C . GLU A 1 195 ? -4.443 -2.416 -16.661 1.00 66.00 195 GLU A C 1
ATOM 1587 O O . GLU A 1 195 ? -5.665 -2.549 -16.560 1.00 66.00 195 GLU A O 1
ATOM 1592 N N . TYR A 1 196 ? -3.891 -1.517 -17.486 1.00 56.31 196 TYR A N 1
ATOM 1593 C CA . TYR A 1 196 ? -4.638 -0.531 -18.282 1.00 56.31 196 TYR A CA 1
ATOM 1594 C C . TYR A 1 196 ? -5.478 -1.167 -19.407 1.00 56.31 196 TYR A C 1
ATOM 1596 O O . TYR A 1 196 ? -6.274 -0.482 -20.047 1.00 56.31 196 TYR A O 1
ATOM 1604 N N . ILE A 1 197 ? -5.329 -2.475 -19.650 1.00 43.03 197 ILE A N 1
ATOM 1605 C CA . ILE A 1 197 ? -5.979 -3.193 -20.748 1.00 43.03 197 ILE A CA 1
ATOM 1606 C C . ILE A 1 197 ? -6.525 -4.533 -20.231 1.00 43.03 197 ILE A C 1
ATOM 1608 O O . ILE A 1 197 ? -5.814 -5.524 -20.197 1.00 43.03 197 ILE A O 1
ATOM 1612 N N . HIS A 1 198 ? -7.805 -4.556 -19.845 1.00 41.12 198 HIS A N 1
ATOM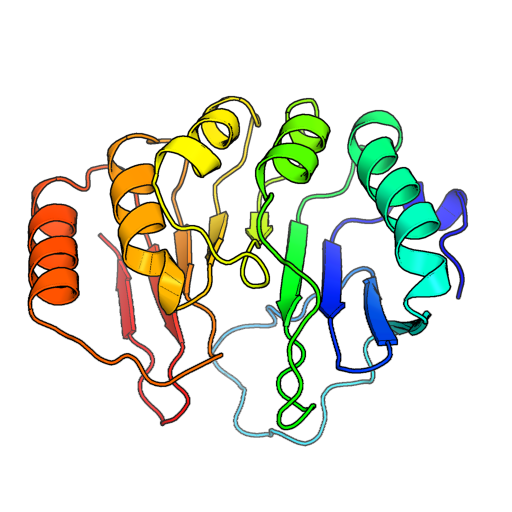 1613 C CA . HIS A 1 198 ? -8.711 -5.722 -19.765 1.00 41.12 198 HIS A CA 1
ATOM 1614 C C . HIS A 1 198 ? -8.293 -7.023 -19.035 1.00 41.12 198 HIS A C 1
ATOM 1616 O O . HIS A 1 198 ? -9.109 -7.945 -18.989 1.00 41.12 198 HIS A O 1
ATOM 1622 N N . TYR A 1 199 ? -7.120 -7.122 -18.409 1.00 40.12 199 TYR A N 1
ATOM 1623 C CA . TYR A 1 199 ? -6.701 -8.315 -17.674 1.00 40.12 199 TYR A CA 1
ATOM 1624 C C . TYR A 1 199 ? -6.567 -8.021 -16.182 1.00 40.12 199 TYR A C 1
ATOM 1626 O O . TYR A 1 199 ? -5.611 -7.419 -15.706 1.00 40.12 199 TYR A O 1
ATOM 1634 N N . PHE A 1 200 ? -7.556 -8.486 -15.422 1.00 45.50 200 PHE A N 1
ATOM 1635 C CA . PHE A 1 200 ? -7.451 -8.573 -13.973 1.00 45.50 200 PHE A CA 1
ATOM 1636 C C . PHE A 1 200 ? -6.734 -9.869 -13.614 1.00 45.50 200 PHE A C 1
ATOM 1638 O O . PHE A 1 200 ? -7.315 -10.953 -13.698 1.00 45.50 200 PHE A O 1
ATOM 1645 N N . PHE A 1 201 ? -5.482 -9.770 -13.169 1.00 50.59 201 PHE A N 1
ATOM 1646 C CA . PHE A 1 201 ? -4.823 -10.901 -12.528 1.00 50.59 201 PHE A CA 1
ATOM 1647 C C . PHE A 1 201 ? -5.016 -10.806 -11.016 1.00 50.59 201 PHE A C 1
ATOM 1649 O O . PHE A 1 201 ? -4.363 -10.021 -10.326 1.00 50.59 201 PHE A O 1
ATOM 1656 N N . THR A 1 202 ? -5.930 -11.627 -10.500 1.00 62.91 202 THR A N 1
ATOM 1657 C CA . THR A 1 202 ? -6.053 -11.879 -9.064 1.00 62.91 202 THR A CA 1
ATOM 1658 C C . THR A 1 202 ? -5.643 -13.313 -8.791 1.00 62.91 202 THR A C 1
ATOM 1660 O O . THR A 1 202 ? -6.259 -14.247 -9.304 1.00 62.91 202 THR A O 1
ATOM 1663 N N . LYS A 1 203 ? -4.622 -13.497 -7.952 1.00 69.50 203 LYS A N 1
ATOM 1664 C CA . LYS A 1 203 ? -4.250 -14.820 -7.445 1.00 69.50 203 LYS A CA 1
ATOM 1665 C C . LYS A 1 203 ? -4.485 -14.884 -5.946 1.00 69.50 203 LYS A C 1
ATOM 1667 O O . LYS A 1 203 ? -3.980 -14.048 -5.191 1.00 69.50 203 LYS A O 1
ATOM 1672 N N . THR A 1 204 ? -5.269 -15.878 -5.538 1.00 65.69 204 THR A N 1
ATOM 1673 C CA . THR A 1 204 ? -5.437 -16.270 -4.139 1.00 65.69 204 THR A CA 1
ATOM 1674 C C . THR A 1 204 ? -4.573 -17.498 -3.862 1.00 65.69 204 THR A C 1
ATOM 1676 O O . THR A 1 204 ? -4.589 -18.430 -4.665 1.00 65.69 204 THR A O 1
ATOM 1679 N N . PHE A 1 205 ? -3.785 -17.454 -2.785 1.00 62.47 205 PHE A N 1
ATOM 1680 C CA . PHE A 1 205 ? -2.872 -18.527 -2.359 1.00 62.47 205 PHE A CA 1
ATOM 1681 C C . PHE A 1 205 ? -3.473 -19.345 -1.221 1.00 62.47 205 PHE A C 1
ATOM 1683 O O . PHE A 1 205 ? -4.158 -18.734 -0.363 1.00 62.47 205 PHE A O 1
#

Solvent-accessible surface area (backbone atoms only — not comparable to full-atom values): 11577 Å² total; per-residue (Å²): 121,77,98,43,75,78,62,48,49,70,35,37,24,40,38,38,30,43,45,82,74,35,33,38,38,30,61,61,58,62,91,78,74,62,104,81,70,86,87,59,97,81,69,80,72,81,71,70,56,37,80,39,51,63,88,47,47,65,64,48,48,55,52,57,47,45,36,36,79,68,29,80,41,36,28,33,41,34,35,30,64,40,85,87,52,81,89,66,89,69,75,90,43,81,59,61,48,64,59,51,63,42,39,37,74,20,72,46,32,30,32,46,26,46,35,52,36,68,55,88,50,45,74,68,54,55,66,61,79,56,25,48,65,41,27,34,41,32,31,24,64,90,26,41,64,33,52,50,56,40,36,55,78,33,63,61,32,32,32,43,38,31,42,63,84,60,86,83,80,81,44,71,69,54,49,50,45,52,55,54,38,70,75,60,53,85,38,53,36,35,44,37,46,44,52,94,68,95,50,80,50,72,51,76,106

pLDDT: mean 77.43, std 17.48, range [30.28, 96.62]

Radius of gyration: 16.89 Å; Cα contacts (8 Å, |Δi|>4): 363; chains: 1; bounding box: 36×46×38 Å

Organism: Dictyostelium purpureum (NCBI:txid5786)

Secondary structure (DSSP, 8-state):
----HHHHHT--EEEEEE-SSEEEEEES------TT----TT------EEEEEGGGHHHHHHHHHHHHHH-S---EEEEEE-TTS-S--------HHHHHHHHTT-SS--EEEETTS---SGGGGGGGGGSTT--EEEE-GGGHHHHHHHHHH-TT--EEEE-SSS-----HHHHHHHHHHHHH-SS--EEEE--SSS--EEEE-

Foldseek 3Di:
DDPDLVLLAQFAEWEWAAAQFKIKIATPPPVPPDPPPPPDPDDPPPRDIDIGGCVCVVVVLVVLLCSQVRYLRHQYYAYAYDLPHPDDDGPQQAACQVSLVSQLSRQRHQEYESQHHQDPALVSCVSVLSRHNHAEYEYELNCVLSVLVNQLVRLSHAEYEYDANDDNPDDPVNVVSVVVSVVRHDRHQWYWYDYPDDDTDIDGD

Sequence (205 aa):
MALNSSTIHSLESLTVRFGYDSFRVYFNDDSNRNDNEDHQLNQLKPSKYCEYDFSKLVEFSIKISSLSTINKSLKRLVIRKCLDDHIGESPSNDRPGLLINQLIHNSTLKTLGLEFYDIRNCSELSQLTQIPNITTLYCSPKSIKYFLQHCINNPHIKKLVVGNEQEYNVDTELYETFSNFFLNNHSLKTLVLLEYIHYFFTKTF

Nearest PDB structures (foldseek):
  8bya-assembly1_E  TM=5.426E-01  e=8.492E-02  Homo sapiens
  5mst-assembly1_A  TM=3.681E-01  e=1.573E-02  Segniliparus rugosus ATCC BAA-974
  5mss-assembly1_A  TM=3.534E-01  e=2.435E-02  Segniliparus rugosus ATCC BAA-974
  3b7w-assembly1_A  TM=3.067E-01  e=2.782E-01  Homo sapiens
  6oz1-assembly1_A  TM=2.514E-01  e=2.307E-01  Mycobacteroides chelonae